Protein AF-0000000080961465 (afdb_homodimer)

pLDDT: mean 81.98, std 26.29, range [21.19, 98.94]

Sequence (194 aa):
MASGRSQTSLREDLTCAICFELFREPVMLGCMHHFCRRCIEAYWRSVRGPASCPQCRQEFPNRSFQTNYLVAGVVEKVRAGSTPASIRHLEVSFCYSMASGRSQTSLREDLTCAICFELFREPVMLGCMHHFCRRCIEAYWRSVRGPASCPQCRQEFPNRSFQTNYLVAGVVEKVRAGSTPASIRHLEVSFCYS

Secondary structure (DSSP, 8-state):
---------HHHHTB-TTT-SB-SSEEE-TTS-EEEHHHHHHHHHH-SS-EE-TTT--EESSS--B--HHHHHHHHHHHHHTSSGGGSS--------/---------HHHHTB-TTT-SB-SSEEE-TTS-EEEHHHHHHHHHH-SS-EE-TTT--EESSS--B--HHHHHHHHHHHHHTSSGGGSS--------

Organism: NCBI:txid58324

Structure (mmCIF, N/CA/C/O backbone):
data_AF-0000000080961465-model_v1
#
loop_
_entity.id
_entity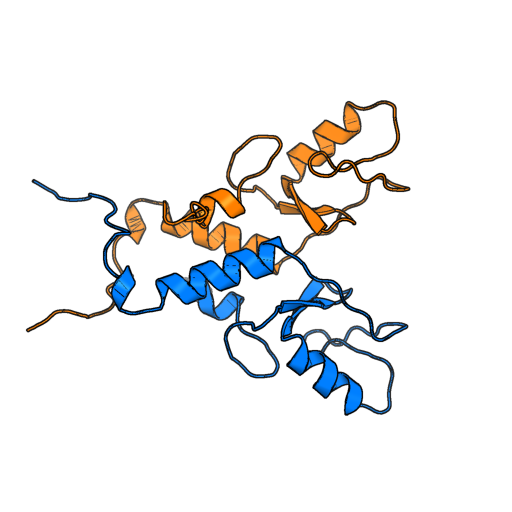.type
_entity.pdbx_description
1 polymer 'RING-type domain-containing protein'
#
loop_
_atom_site.group_PDB
_atom_site.id
_atom_site.type_symbol
_atom_site.label_atom_id
_atom_site.label_alt_id
_atom_site.label_comp_id
_atom_site.label_asym_id
_atom_site.label_entity_id
_atom_site.label_seq_id
_atom_site.pdbx_PDB_ins_code
_atom_site.Cartn_x
_atom_site.Cartn_y
_atom_site.Cartn_z
_atom_site.occupancy
_atom_site.B_iso_or_equiv
_atom_site.auth_seq_id
_atom_site.auth_comp_id
_atom_site.auth_asym_id
_atom_site.auth_atom_id
_atom_site.pdbx_PDB_model_num
ATOM 1 N N . MET A 1 1 ? -18.781 21.531 -17.547 1 23.69 1 MET A N 1
ATOM 2 C CA . MET A 1 1 ? -18.953 20.625 -16.406 1 23.69 1 MET A CA 1
ATOM 3 C C . MET A 1 1 ? -17.609 20.125 -15.891 1 23.69 1 MET A C 1
ATOM 5 O O . MET A 1 1 ? -16.781 19.641 -16.672 1 23.69 1 MET A O 1
ATOM 9 N N . ALA A 1 2 ? -16.859 20.797 -15.023 1 30.48 2 ALA A N 1
ATOM 10 C CA . ALA A 1 2 ? -15.57 20.391 -14.484 1 30.48 2 ALA A CA 1
ATOM 11 C C . ALA A 1 2 ? -15.562 18.906 -14.133 1 30.48 2 ALA A C 1
ATOM 13 O O . ALA A 1 2 ? -16.438 18.422 -13.406 1 30.48 2 ALA A O 1
ATOM 14 N N . SER A 1 3 ? -15.5 18.062 -14.961 1 36.66 3 SER A N 1
ATOM 15 C CA . SER A 1 3 ? -15.438 16.625 -14.727 1 36.66 3 SER A CA 1
ATOM 16 C C . SER A 1 3 ? -14.734 16.312 -13.406 1 36.66 3 SER A C 1
ATOM 18 O O . SER A 1 3 ? -13.5 16.281 -13.352 1 36.66 3 SER A O 1
ATOM 20 N N . GLY A 1 4 ? -14.945 17 -12.398 1 37.84 4 GLY A N 1
ATOM 21 C CA . GLY A 1 4 ? -14.461 16.938 -11.031 1 37.84 4 GLY A CA 1
ATOM 22 C C . GLY A 1 4 ? -14.359 15.516 -10.5 1 37.84 4 GLY A C 1
ATOM 23 O O . GLY A 1 4 ? -15.375 14.89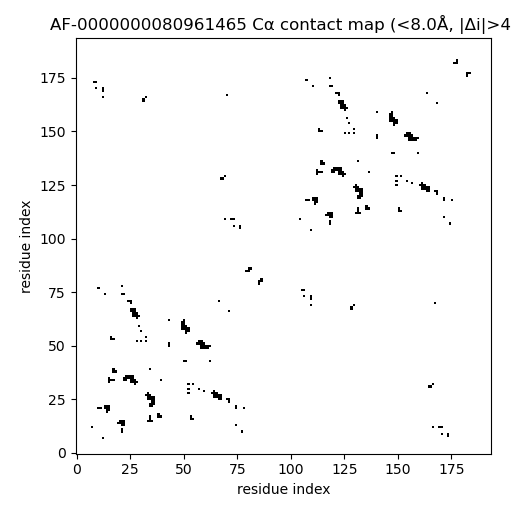1 -10.188 1 37.84 4 GLY A O 1
ATOM 24 N N . ARG A 1 5 ? -13.695 14.633 -11.094 1 44.06 5 ARG A N 1
ATOM 25 C CA . ARG A 1 5 ? -13.57 13.289 -10.531 1 44.06 5 ARG A CA 1
ATOM 26 C C . ARG A 1 5 ? -13.664 13.32 -9.008 1 44.06 5 ARG A C 1
ATOM 28 O O . ARG A 1 5 ? -12.93 14.062 -8.352 1 44.06 5 ARG A O 1
ATOM 35 N N . SER A 1 6 ? -14.828 13.258 -8.5 1 50.66 6 SER A N 1
ATOM 36 C CA . SER A 1 6 ? -15.094 13.258 -7.062 1 50.66 6 SER A CA 1
ATOM 37 C C . SER A 1 6 ? -13.977 12.562 -6.293 1 50.66 6 SER A C 1
ATOM 39 O O . SER A 1 6 ? -13.688 11.391 -6.527 1 50.66 6 SER A O 1
ATOM 41 N N . GLN A 1 7 ? -12.859 13.258 -6.059 1 65.56 7 GLN A N 1
ATOM 42 C CA . GLN A 1 7 ? -11.703 12.742 -5.344 1 65.56 7 GLN A CA 1
ATOM 43 C C . GLN A 1 7 ? -12.125 11.984 -4.086 1 65.56 7 GLN A C 1
ATOM 45 O O . GLN A 1 7 ? -12.844 12.523 -3.246 1 65.56 7 GLN A O 1
ATOM 50 N N . THR A 1 8 ? -12.172 10.617 -4.141 1 80.62 8 THR A N 1
ATOM 51 C CA . THR A 1 8 ? -12.43 9.812 -2.955 1 80.62 8 THR A CA 1
ATOM 52 C C . THR A 1 8 ? -11.625 10.328 -1.764 1 80.62 8 THR A C 1
ATOM 54 O O . THR A 1 8 ? -10.57 10.938 -1.938 1 80.62 8 THR A O 1
ATOM 57 N N . SER A 1 9 ? -12.266 10.281 -0.625 1 86.56 9 SER A N 1
ATOM 58 C CA . SER A 1 9 ? -11.555 10.617 0.604 1 86.56 9 SER A CA 1
ATOM 59 C C . SER A 1 9 ? -10.5 9.57 0.939 1 86.56 9 SER A C 1
ATOM 61 O O . SER A 1 9 ? -10.508 8.469 0.382 1 86.56 9 SER A O 1
ATOM 63 N N . LEU A 1 10 ? -9.711 9.914 1.77 1 90.38 10 LEU A N 1
ATOM 64 C CA . LEU A 1 10 ? -8.695 8.992 2.26 1 90.38 10 LEU A CA 1
ATOM 65 C C . LEU A 1 10 ? -9.336 7.758 2.891 1 90.38 10 LEU A C 1
ATOM 67 O O . LEU A 1 10 ? -8.898 6.629 2.65 1 90.38 10 LEU A O 1
ATOM 71 N N . ARG A 1 11 ? -10.359 8.008 3.65 1 92.19 11 ARG A N 1
ATOM 72 C CA . ARG A 1 11 ? -11.062 6.902 4.285 1 92.19 11 ARG A CA 1
ATOM 73 C C . ARG A 1 11 ? -11.672 5.973 3.238 1 92.19 11 ARG A C 1
ATOM 75 O O . ARG A 1 11 ? -11.656 4.75 3.4 1 92.19 11 ARG A O 1
ATOM 82 N N . GLU A 1 12 ? -12.211 6.5 2.254 1 93.88 12 GLU A N 1
ATOM 83 C CA . GLU A 1 12 ? -12.805 5.707 1.186 1 93.88 12 GLU A CA 1
ATOM 84 C C . GLU A 1 12 ? -11.758 4.844 0.485 1 93.88 12 GLU A C 1
ATOM 86 O O . GLU A 1 12 ? -12.023 3.689 0.147 1 93.88 12 GLU A O 1
ATOM 91 N N . ASP A 1 13 ? -10.609 5.352 0.342 1 95.25 13 ASP A N 1
ATOM 92 C CA . ASP A 1 13 ? -9.531 4.617 -0.312 1 95.25 13 ASP A CA 1
ATOM 93 C C . ASP A 1 13 ? -9.078 3.434 0.541 1 95.25 13 ASP A C 1
ATOM 95 O O . ASP A 1 13 ? -8.57 2.439 0.015 1 95.25 13 ASP A O 1
ATOM 99 N N . LEU A 1 14 ? -9.336 3.543 1.801 1 97.69 14 LEU A N 1
ATOM 100 C CA . LEU A 1 14 ? -8.836 2.553 2.748 1 97.69 14 LEU A CA 1
ATOM 101 C C . LEU A 1 14 ? -9.977 1.686 3.277 1 97.69 14 LEU A C 1
ATOM 103 O O . LEU A 1 14 ? -9.914 1.195 4.406 1 97.69 14 LEU A O 1
ATOM 107 N N . THR A 1 15 ? -10.969 1.57 2.484 1 97.94 15 THR A N 1
ATOM 108 C CA . THR A 1 15 ? -12.148 0.784 2.82 1 97.94 15 THR A CA 1
ATOM 109 C C . THR A 1 15 ? -12.109 -0.572 2.119 1 97.94 15 THR A C 1
ATOM 111 O O . THR A 1 15 ? -11.805 -0.653 0.928 1 97.94 15 THR A O 1
ATOM 114 N N . CYS A 1 16 ? -12.367 -1.553 2.848 1 98.75 16 CYS A N 1
ATOM 115 C CA . CYS A 1 16 ? -12.422 -2.916 2.33 1 98.75 16 CYS A CA 1
ATOM 116 C C . CYS A 1 16 ? -13.586 -3.088 1.369 1 98.75 16 CYS A C 1
ATOM 118 O O . CYS A 1 16 ? -14.734 -2.777 1.715 1 98.75 16 CYS A O 1
ATOM 120 N N . ALA A 1 17 ? -13.336 -3.709 0.258 1 98.56 17 ALA A N 1
ATOM 121 C CA . ALA A 1 17 ? -14.367 -3.867 -0.769 1 98.56 17 ALA A CA 1
ATOM 122 C C . ALA A 1 17 ? -15.328 -4.992 -0.411 1 98.56 17 ALA A C 1
ATOM 124 O O . ALA A 1 17 ? -16.375 -5.16 -1.057 1 98.56 17 ALA A O 1
ATOM 125 N N . ILE A 1 18 ? -15.031 -5.754 0.576 1 98.69 18 ILE A N 1
ATOM 126 C CA . ILE A 1 18 ? -15.867 -6.887 0.949 1 98.69 18 ILE A CA 1
ATOM 127 C C . ILE A 1 18 ? -16.828 -6.473 2.059 1 98.69 18 ILE A C 1
ATOM 129 O O . ILE A 1 18 ? -18.047 -6.676 1.944 1 98.69 18 ILE A O 1
ATOM 133 N N . CYS A 1 19 ? -16.344 -5.883 3.115 1 98.69 19 CYS A N 1
ATOM 134 C CA . CYS A 1 19 ? -17.188 -5.574 4.262 1 98.69 19 CYS A CA 1
ATOM 135 C C . CYS A 1 19 ? -17.578 -4.102 4.266 1 98.69 19 CYS A C 1
ATOM 137 O O . CYS A 1 19 ? -18.438 -3.688 5.055 1 98.69 19 CYS A O 1
ATOM 139 N N . PHE A 1 20 ? -16.875 -3.246 3.572 1 98.06 20 PHE A N 1
ATOM 140 C CA . PHE A 1 20 ? -17.141 -1.826 3.383 1 98.06 20 PHE A CA 1
ATOM 141 C C . PHE A 1 20 ? -16.812 -1.038 4.645 1 98.06 20 PHE A C 1
ATOM 143 O O . PHE A 1 20 ? -17.406 0.007 4.906 1 98.06 20 PHE A O 1
ATOM 150 N N . GLU A 1 21 ? -15.906 -1.554 5.426 1 98.25 21 GLU A N 1
ATOM 151 C CA . GLU A 1 21 ? -15.336 -0.864 6.582 1 98.25 21 GLU A CA 1
ATOM 152 C C . GLU A 1 21 ? -13.859 -0.548 6.367 1 98.25 21 GLU A C 1
ATOM 154 O O . GLU A 1 21 ? -13.227 -1.091 5.457 1 98.25 21 GLU A O 1
ATOM 159 N N . LEU A 1 22 ? -13.422 0.388 7.227 1 98.12 22 LEU A N 1
ATOM 160 C CA . LEU A 1 22 ? -11.977 0.608 7.246 1 98.12 22 LEU A CA 1
ATOM 161 C C . LEU A 1 22 ? -11.234 -0.701 7.473 1 98.12 22 LEU A C 1
ATOM 163 O O . LEU A 1 22 ? -11.625 -1.509 8.312 1 98.12 22 LEU A O 1
ATOM 167 N N . PHE A 1 23 ? -10.141 -0.851 6.785 1 98.69 23 PHE A N 1
ATOM 168 C CA . PHE A 1 23 ? -9.398 -2.1 6.844 1 98.69 23 PHE A CA 1
ATOM 169 C C . PHE A 1 23 ? -9.117 -2.5 8.289 1 98.69 23 PHE A C 1
ATOM 171 O O . PHE A 1 23 ? -8.727 -1.666 9.102 1 98.69 23 PHE A O 1
ATOM 178 N N . ARG A 1 24 ? -9.312 -3.75 8.531 1 98.56 24 ARG A N 1
ATOM 179 C CA . ARG A 1 24 ? -8.805 -4.375 9.75 1 98.56 24 ARG A CA 1
ATOM 180 C C . ARG A 1 24 ? -7.758 -5.438 9.422 1 98.56 24 ARG A C 1
ATOM 182 O O . ARG A 1 24 ? -8.039 -6.379 8.672 1 98.56 24 ARG A O 1
ATOM 189 N N . GLU A 1 25 ? -6.617 -5.223 9.961 1 98.5 25 GLU A N 1
ATOM 190 C CA . GLU A 1 25 ? -5.508 -6.109 9.633 1 98.5 25 GLU A CA 1
ATOM 191 C C . GLU A 1 25 ? -5.371 -6.285 8.125 1 98.5 25 GLU A C 1
ATOM 193 O O . GLU A 1 25 ? -5.496 -7.398 7.609 1 98.5 25 GLU A O 1
ATOM 198 N N . PRO A 1 26 ? -5.047 -5.266 7.441 1 98.81 26 PRO A N 1
ATOM 199 C CA . PRO A 1 26 ? -5.066 -5.32 5.977 1 98.81 26 PRO A CA 1
ATOM 200 C C . PRO A 1 26 ? -4 -6.25 5.406 1 98.81 26 PRO A C 1
ATOM 202 O O . PRO A 1 26 ? -2.871 -6.281 5.902 1 98.81 26 PRO A O 1
ATOM 205 N N . VAL A 1 27 ? -4.41 -7.012 4.336 1 98.94 27 VAL A N 1
ATOM 206 C CA . VAL A 1 27 ? -3.502 -7.871 3.59 1 98.94 27 VAL A CA 1
ATOM 207 C C . VAL A 1 27 ? -3.615 -7.57 2.098 1 98.94 27 VAL A C 1
ATOM 209 O O . VAL A 1 27 ? -4.625 -7.027 1.642 1 98.94 27 VAL A O 1
ATOM 212 N N . MET A 1 28 ? -2.531 -7.906 1.438 1 98.88 28 MET A N 1
ATOM 213 C CA . MET A 1 28 ? -2.426 -7.574 0.02 1 98.88 28 MET A CA 1
ATOM 214 C C . MET A 1 28 ? -2.357 -8.836 -0.831 1 98.88 28 MET A C 1
ATOM 216 O O . MET A 1 28 ? -1.589 -9.75 -0.529 1 98.88 28 MET A O 1
ATOM 220 N N . LEU A 1 29 ? -3.141 -8.859 -1.892 1 98.5 29 LEU A N 1
ATOM 221 C CA . LEU A 1 29 ? -3.09 -9.953 -2.848 1 98.5 29 LEU A CA 1
ATOM 222 C C . LEU A 1 29 ? -2.035 -9.695 -3.918 1 98.5 29 LEU A C 1
ATOM 224 O O . LEU A 1 29 ? -1.429 -8.625 -3.953 1 98.5 29 LEU A O 1
ATOM 228 N N . GLY A 1 30 ? -1.836 -10.688 -4.785 1 97.06 30 GLY A N 1
ATOM 229 C CA . GLY A 1 30 ? -0.844 -10.578 -5.844 1 97.06 30 GLY A CA 1
ATOM 230 C C . GLY A 1 30 ? -1.144 -9.469 -6.836 1 97.06 30 GLY A C 1
ATOM 231 O O . GLY A 1 30 ? -0.241 -8.977 -7.512 1 97.06 30 GLY A O 1
ATOM 232 N N . CYS A 1 31 ? -2.367 -9.125 -6.945 1 97.5 31 CYS A N 1
ATOM 233 C CA . CYS A 1 31 ? -2.785 -8.055 -7.844 1 97.5 31 CYS A CA 1
ATOM 234 C C . CYS A 1 31 ? -2.635 -6.691 -7.176 1 97.5 31 CYS A C 1
ATOM 236 O O . CYS A 1 31 ? -3.051 -5.672 -7.73 1 97.5 31 CYS A O 1
ATOM 238 N N . MET A 1 32 ? -2.264 -6.629 -6.008 1 98.25 32 MET A N 1
ATOM 239 C CA . MET A 1 32 ? -1.941 -5.438 -5.227 1 98.25 32 MET A CA 1
ATOM 240 C C . MET A 1 32 ? -3.195 -4.848 -4.594 1 98.25 32 MET A C 1
ATOM 242 O O . MET A 1 32 ? -3.135 -3.803 -3.941 1 98.25 32 MET A O 1
ATOM 246 N N . HIS A 1 33 ? -4.305 -5.566 -4.668 1 98.44 33 HIS A N 1
ATOM 247 C CA . HIS A 1 33 ? -5.488 -5.129 -3.934 1 98.44 33 HIS A CA 1
ATOM 248 C C . HIS A 1 33 ? -5.441 -5.598 -2.482 1 98.44 33 HIS A C 1
ATOM 250 O O . HIS A 1 33 ? -4.902 -6.668 -2.189 1 98.44 33 HIS A O 1
ATOM 256 N N . HIS A 1 34 ? -6.066 -4.75 -1.615 1 98.81 34 HIS A N 1
ATOM 257 C CA . HIS A 1 34 ? -6.051 -4.996 -0.178 1 98.81 34 HIS A CA 1
ATOM 258 C C . HIS A 1 34 ? -7.445 -5.324 0.343 1 98.81 34 HIS A C 1
ATOM 260 O O . HIS A 1 34 ? -8.438 -4.785 -0.152 1 98.81 34 HIS A O 1
ATOM 266 N N . PHE A 1 35 ? -7.469 -6.137 1.352 1 98.88 35 PHE A N 1
ATOM 267 C CA . PHE A 1 35 ? -8.672 -6.5 2.084 1 98.88 35 PHE A CA 1
ATOM 268 C C . PHE A 1 35 ? -8.359 -6.75 3.555 1 98.88 35 PHE A C 1
ATOM 270 O O . PHE A 1 35 ? -7.199 -6.934 3.926 1 98.88 35 PHE A O 1
ATOM 277 N N . CYS A 1 36 ? -9.43 -6.727 4.332 1 98.88 36 CYS A N 1
ATOM 278 C CA . CYS A 1 36 ? -9.227 -7.277 5.664 1 98.88 36 CYS A CA 1
ATOM 279 C C . CYS A 1 36 ? -8.781 -8.734 5.59 1 98.88 36 CYS A C 1
ATOM 281 O O . CYS A 1 36 ? -9.25 -9.492 4.738 1 98.88 36 CYS A O 1
ATOM 283 N N . ARG A 1 37 ? -7.953 -9.078 6.488 1 98.88 37 ARG A N 1
ATOM 284 C CA . ARG A 1 37 ? -7.504 -10.461 6.52 1 98.88 37 ARG A CA 1
ATOM 285 C C . ARG A 1 37 ? -8.688 -11.414 6.641 1 98.88 37 ARG A C 1
ATOM 287 O O . ARG A 1 37 ? -8.82 -12.352 5.848 1 98.88 37 ARG A O 1
ATOM 294 N N . ARG A 1 38 ? -9.523 -11.141 7.543 1 98.88 38 ARG A N 1
ATOM 295 C CA . ARG A 1 38 ? -10.656 -12.031 7.785 1 98.88 38 ARG A CA 1
ATOM 296 C C . ARG A 1 38 ? -11.602 -12.055 6.59 1 98.88 38 ARG A C 1
ATOM 298 O O . ARG A 1 38 ? -12.172 -13.094 6.262 1 98.88 38 ARG A O 1
ATOM 305 N N . CYS A 1 39 ? -11.766 -10.953 5.996 1 98.88 39 CYS A N 1
ATOM 306 C CA . CYS A 1 39 ? -12.688 -10.852 4.867 1 98.88 39 CYS A CA 1
ATOM 307 C C . CYS A 1 39 ? -12.211 -11.711 3.699 1 98.88 39 CYS A C 1
ATOM 309 O O . CYS A 1 39 ? -12.984 -12.484 3.131 1 98.88 39 CYS A O 1
ATOM 311 N N . ILE A 1 40 ? -10.984 -11.648 3.344 1 98.88 40 ILE A N 1
ATOM 312 C CA . ILE A 1 40 ? -10.484 -12.375 2.18 1 98.88 40 ILE A CA 1
ATOM 313 C C . ILE A 1 40 ? -10.43 -13.875 2.49 1 98.88 40 ILE A C 1
ATOM 315 O O . ILE A 1 40 ? -10.695 -14.703 1.618 1 98.88 40 ILE A O 1
ATOM 319 N N . GLU A 1 41 ? -10.023 -14.164 3.66 1 98.69 41 GLU A N 1
ATOM 320 C CA . GLU A 1 41 ? -10.031 -15.57 4.062 1 98.69 41 GLU A CA 1
ATOM 321 C C . GLU A 1 41 ? -11.43 -16.172 3.957 1 98.69 41 GLU A C 1
ATOM 323 O O . GLU A 1 41 ? -11.602 -17.266 3.432 1 98.69 41 GLU A O 1
ATOM 328 N N . ALA A 1 42 ? -12.414 -15.461 4.449 1 98.56 42 ALA A N 1
ATOM 329 C CA . ALA A 1 42 ? -13.797 -15.922 4.383 1 98.56 42 ALA A CA 1
ATOM 330 C C . ALA A 1 42 ? -14.273 -16.031 2.938 1 98.56 42 ALA A C 1
ATOM 332 O O . ALA A 1 42 ? -14.922 -17.016 2.564 1 98.56 42 ALA A O 1
ATOM 333 N N . TYR A 1 43 ? -13.984 -15.031 2.18 1 98.5 43 TYR A N 1
ATOM 334 C CA . TYR A 1 43 ? -14.375 -15.016 0.774 1 98.5 43 TYR A CA 1
ATOM 335 C C . TYR A 1 43 ? -13.828 -16.234 0.044 1 98.5 43 TYR A C 1
ATOM 337 O O . TYR A 1 43 ? -14.578 -16.953 -0.638 1 98.5 43 TYR A O 1
ATOM 345 N N . TRP A 1 44 ? -12.57 -16.516 0.195 1 98.06 44 TRP A N 1
ATOM 346 C CA . TRP A 1 44 ? -11.93 -17.625 -0.52 1 98.06 44 TRP A CA 1
ATOM 347 C C . TRP A 1 44 ? -12.43 -18.969 -0.014 1 98.06 44 TRP A C 1
ATOM 349 O O . TRP A 1 44 ? -12.445 -19.953 -0.76 1 98.06 44 TRP A O 1
ATOM 359 N N . ARG A 1 45 ? -12.75 -19.078 1.258 1 97.19 45 ARG A N 1
ATOM 360 C CA . ARG A 1 45 ? -13.312 -20.297 1.809 1 97.19 45 ARG A CA 1
ATOM 361 C C . ARG A 1 45 ? -14.672 -20.609 1.183 1 97.19 45 ARG A C 1
ATOM 363 O O . ARG A 1 45 ? -15.055 -21.781 1.058 1 97.19 45 ARG A O 1
ATOM 370 N N . SER A 1 46 ? -15.328 -19.578 0.72 1 96.38 46 SER A N 1
ATOM 371 C CA . SER A 1 46 ? -16.688 -19.719 0.228 1 96.38 46 SER A CA 1
ATOM 372 C C . SER A 1 46 ? -16.703 -20.047 -1.261 1 96.38 46 SER A C 1
ATOM 374 O O . SER A 1 46 ? -17.75 -20.422 -1.808 1 96.38 46 SER A O 1
ATOM 376 N N . VAL A 1 47 ? -15.672 -19.969 -1.924 1 92.5 47 VAL A N 1
ATOM 377 C CA . VAL A 1 47 ? -15.633 -20.172 -3.369 1 92.5 47 VAL A CA 1
ATOM 378 C C . VAL A 1 47 ? -15.047 -21.547 -3.686 1 92.5 47 VAL A C 1
ATOM 380 O O . VAL A 1 47 ? -14.086 -21.984 -3.047 1 92.5 47 VAL A O 1
ATOM 383 N N . ARG A 1 48 ? -15.578 -22.359 -4.676 1 89.56 48 ARG A N 1
ATOM 384 C CA . ARG A 1 48 ? -15.117 -23.703 -5.059 1 89.56 48 ARG A CA 1
ATOM 385 C C . ARG A 1 48 ? -14.039 -23.609 -6.133 1 89.56 48 ARG A C 1
ATOM 387 O O . ARG A 1 48 ? -13.273 -24.562 -6.32 1 89.56 48 ARG A O 1
ATOM 394 N N . GLY A 1 49 ? -13.648 -22.531 -6.535 1 90.88 49 GLY A N 1
ATOM 395 C CA . GLY A 1 49 ? -12.688 -22.312 -7.605 1 90.88 49 GLY A CA 1
ATOM 396 C C . GLY A 1 49 ? -11.375 -21.734 -7.121 1 90.88 49 GLY A C 1
ATOM 397 O O . GLY A 1 49 ? -11.094 -21.734 -5.922 1 90.88 49 GLY A O 1
ATOM 398 N N . PRO A 1 50 ? -10.523 -21.5 -8.07 1 95.25 50 PRO A N 1
ATOM 399 C CA . PRO A 1 50 ? -9.25 -20.891 -7.695 1 95.25 50 PRO A CA 1
ATOM 400 C C . PRO A 1 50 ? -9.422 -19.594 -6.914 1 95.25 50 PRO A C 1
ATOM 402 O O . PRO A 1 50 ? -10.445 -18.906 -7.059 1 95.25 50 PRO A O 1
ATOM 405 N N . ALA A 1 51 ? -8.445 -19.359 -6.129 1 97.06 51 ALA A N 1
ATOM 406 C CA . ALA A 1 51 ? -8.43 -18.062 -5.461 1 97.06 51 ALA A CA 1
ATOM 407 C C . ALA A 1 51 ? -8.438 -16.922 -6.477 1 97.06 51 ALA A C 1
ATOM 409 O O . ALA A 1 51 ? -7.738 -16.969 -7.488 1 97.06 51 ALA A O 1
ATOM 410 N N . SER A 1 52 ? -9.281 -15.891 -6.168 1 98 52 SER A N 1
ATOM 411 C CA . SER A 1 52 ? -9.344 -14.719 -7.035 1 98 52 SER A CA 1
ATOM 412 C C . SER A 1 52 ? -9.555 -13.445 -6.227 1 98 52 SER A C 1
ATOM 414 O O . SER A 1 52 ? -9.953 -13.5 -5.062 1 98 52 SER A O 1
ATOM 416 N N . CYS A 1 53 ? -9.227 -12.422 -6.832 1 98.5 53 CYS A N 1
ATOM 417 C CA . CYS A 1 53 ? -9.445 -11.133 -6.191 1 98.5 53 CYS A CA 1
ATOM 418 C C . CYS A 1 53 ? -10.898 -10.695 -6.305 1 98.5 53 CYS A C 1
ATOM 420 O O . CYS A 1 53 ? -11.438 -10.609 -7.41 1 98.5 53 CYS A O 1
ATOM 422 N N . PRO A 1 54 ? -11.5 -10.289 -5.25 1 98.31 54 PRO A N 1
ATOM 423 C CA . PRO A 1 54 ? -12.898 -9.836 -5.277 1 98.31 54 PRO A CA 1
ATOM 424 C C . PRO A 1 54 ? -13.086 -8.539 -6.059 1 98.31 54 PRO A C 1
ATOM 426 O O . PRO A 1 54 ? -14.195 -8.242 -6.508 1 98.31 54 PRO A O 1
ATOM 429 N N . GLN A 1 55 ? -12.055 -7.84 -6.227 1 98.06 55 GLN A N 1
ATOM 430 C CA . GLN A 1 55 ? -12.172 -6.523 -6.848 1 98.06 55 GLN A CA 1
ATOM 431 C C . GLN A 1 55 ? -11.867 -6.59 -8.344 1 98.06 55 GLN A C 1
ATOM 433 O O . GLN A 1 55 ? -12.68 -6.156 -9.164 1 98.06 55 GLN A O 1
ATOM 438 N N . CYS A 1 56 ? -10.797 -7.191 -8.82 1 98 56 CYS A N 1
ATOM 439 C CA . CYS A 1 56 ? -10.414 -7.16 -10.227 1 98 56 CYS A CA 1
ATOM 440 C C . CYS A 1 56 ? -10.602 -8.531 -10.875 1 98 56 CYS A C 1
ATOM 442 O O . CYS A 1 56 ? -10.453 -8.672 -12.086 1 98 56 CYS A O 1
ATOM 444 N N . ARG A 1 57 ? -10.703 -9.555 -10.102 1 97.62 57 ARG A N 1
ATOM 445 C CA . ARG A 1 57 ? -11.055 -10.914 -10.5 1 97.62 57 ARG A CA 1
ATOM 446 C C . ARG A 1 57 ? -9.828 -11.672 -11 1 97.62 57 ARG A C 1
ATOM 448 O O . ARG A 1 57 ? -9.953 -12.758 -11.57 1 97.62 57 ARG A O 1
ATOM 455 N N . GLN A 1 58 ? -8.734 -11.102 -10.867 1 98.06 58 GLN A N 1
ATOM 456 C CA . GLN A 1 58 ? -7.535 -11.859 -11.195 1 98.06 58 GLN A CA 1
ATOM 457 C C . GLN A 1 58 ? -7.453 -13.148 -10.383 1 98.06 58 GLN A C 1
ATOM 459 O O . GLN A 1 58 ? -7.719 -13.141 -9.172 1 98.06 58 GLN A O 1
ATOM 464 N N . GLU A 1 59 ? -7.004 -14.25 -11.016 1 98.12 59 GLU A N 1
ATOM 465 C CA . GLU A 1 59 ? -6.852 -15.539 -10.344 1 98.12 59 GLU A CA 1
ATOM 466 C C . GLU A 1 59 ? -5.414 -15.75 -9.875 1 98.12 59 GLU A C 1
ATOM 468 O O . GLU A 1 59 ? -4.477 -15.211 -10.469 1 98.12 59 GLU A O 1
ATOM 473 N N . PHE A 1 60 ? -5.301 -16.547 -8.852 1 97.69 60 PHE A N 1
ATOM 474 C CA . PHE A 1 60 ? -3.998 -16.859 -8.273 1 97.69 60 PHE A CA 1
ATOM 475 C C . PHE A 1 60 ? -3.824 -18.359 -8.117 1 97.69 60 PHE A C 1
ATOM 477 O O . PHE A 1 60 ? -4.801 -19.094 -7.914 1 97.69 60 PHE A O 1
ATOM 484 N N . PRO A 1 61 ? -2.564 -18.781 -8.234 1 95.56 61 PRO A N 1
ATOM 485 C CA . PRO A 1 61 ? -2.318 -20.219 -8.125 1 95.56 61 PRO A CA 1
ATOM 486 C C . PRO A 1 61 ? -2.594 -20.766 -6.723 1 95.56 61 PRO A C 1
ATOM 488 O O . PRO A 1 61 ? -2.877 -21.953 -6.559 1 95.56 61 PRO A O 1
ATOM 491 N N . ASN A 1 62 ? -2.445 -20.016 -5.672 1 95.31 62 ASN A N 1
ATOM 492 C CA . ASN A 1 62 ? -2.697 -20.406 -4.289 1 95.31 62 ASN A CA 1
ATOM 493 C C . ASN A 1 62 ? -3.371 -19.281 -3.504 1 95.31 62 ASN A C 1
ATOM 495 O O . ASN A 1 62 ? -3.418 -18.141 -3.961 1 95.31 62 ASN A O 1
ATOM 499 N N . ARG A 1 63 ? -3.842 -19.719 -2.35 1 96.06 63 ARG A N 1
ATOM 500 C CA . ARG A 1 63 ? -4.477 -18.766 -1.44 1 96.06 63 ARG A CA 1
ATOM 501 C C . ARG A 1 63 ? -3.443 -18.109 -0.53 1 96.06 63 ARG A C 1
ATOM 503 O O . ARG A 1 63 ? -3.312 -18.484 0.638 1 96.06 63 ARG A O 1
ATOM 510 N N . SER A 1 64 ? -2.725 -17.156 -1.091 1 97.38 64 SER A N 1
ATOM 511 C CA . SER A 1 64 ? -1.683 -16.484 -0.326 1 97.38 64 SER A CA 1
ATOM 512 C C . SER A 1 64 ? -1.853 -14.969 -0.38 1 97.38 64 SER A C 1
ATOM 514 O O . SER A 1 64 ? -2.459 -14.445 -1.314 1 97.38 64 SER A O 1
ATOM 516 N N . PHE A 1 65 ? -1.47 -14.398 0.656 1 98.38 65 PHE A N 1
ATOM 517 C CA . PHE A 1 65 ? -1.427 -12.945 0.76 1 98.38 65 PHE A CA 1
ATOM 518 C C . PHE A 1 65 ? -0.256 -12.5 1.629 1 98.38 65 PHE A C 1
ATOM 520 O O . PHE A 1 65 ? 0.375 -13.32 2.299 1 98.38 65 PHE A O 1
ATOM 527 N N . GLN A 1 66 ? 0.048 -11.148 1.523 1 97.88 66 GLN A N 1
ATOM 528 C CA . GLN A 1 66 ? 1.131 -10.57 2.311 1 97.88 66 GLN A CA 1
ATOM 529 C C . GLN A 1 66 ? 0.644 -9.367 3.113 1 97.88 66 GLN A C 1
ATOM 531 O O . GLN A 1 66 ? -0.332 -8.719 2.736 1 97.88 66 GLN A O 1
ATOM 536 N N . THR A 1 67 ? 1.316 -9.18 4.195 1 97.88 67 THR A N 1
ATOM 537 C CA . THR A 1 67 ? 1.068 -7.961 4.965 1 97.88 67 THR A CA 1
ATOM 538 C C . THR A 1 67 ? 1.949 -6.82 4.469 1 97.88 67 THR A C 1
ATOM 540 O O . THR A 1 67 ? 3.176 -6.945 4.426 1 97.88 67 THR A O 1
ATOM 543 N N . ASN A 1 68 ? 1.3 -5.777 4.047 1 97.69 68 ASN A N 1
ATOM 544 C CA . ASN A 1 68 ? 1.987 -4.523 3.756 1 97.69 68 ASN A CA 1
ATOM 545 C C . ASN A 1 68 ? 1.979 -3.588 4.961 1 97.69 68 ASN A C 1
ATOM 547 O O . ASN A 1 68 ? 0.958 -2.969 5.266 1 97.69 68 ASN A O 1
ATOM 551 N N . TYR A 1 69 ? 3.055 -3.408 5.523 1 97.19 69 TYR A N 1
ATOM 552 C CA . TYR A 1 69 ? 3.09 -2.729 6.812 1 97.19 69 TYR A CA 1
ATOM 553 C C . TYR A 1 69 ? 2.906 -1.225 6.641 1 97.19 69 TYR A C 1
ATOM 555 O O . TYR A 1 69 ? 2.424 -0.544 7.551 1 97.19 69 TYR A O 1
ATOM 563 N N . LEU A 1 70 ? 3.271 -0.705 5.5 1 97.81 70 LEU A N 1
ATOM 564 C CA . LEU A 1 70 ? 3 0.705 5.242 1 97.81 70 LEU A CA 1
ATOM 565 C C . LEU A 1 70 ? 1.501 0.985 5.277 1 97.81 70 LEU A C 1
ATOM 567 O O . LEU A 1 70 ? 1.053 1.903 5.969 1 97.81 70 LEU A O 1
ATOM 571 N N . VAL A 1 71 ? 0.72 0.133 4.598 1 98.25 71 VAL A N 1
ATOM 572 C CA . VAL A 1 71 ? -0.727 0.31 4.531 1 98.25 71 VAL A CA 1
ATOM 573 C C . VAL A 1 71 ? -1.34 0.078 5.91 1 98.25 71 VAL A C 1
ATOM 575 O O . VAL A 1 71 ? -2.234 0.816 6.332 1 98.25 71 VAL A O 1
ATOM 578 N N . ALA A 1 72 ? -0.852 -0.87 6.598 1 97.88 72 ALA A N 1
ATOM 579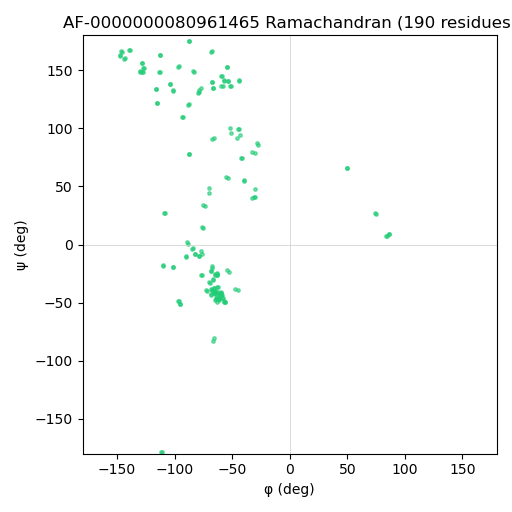 C CA . ALA A 1 72 ? -1.342 -1.133 7.945 1 97.88 72 ALA A CA 1
ATOM 580 C C . ALA A 1 72 ? -1.146 0.083 8.844 1 97.88 72 ALA A C 1
ATOM 582 O O . ALA A 1 72 ? -2.045 0.452 9.609 1 97.88 72 ALA A O 1
ATOM 583 N N . GLY A 1 73 ? 0.029 0.704 8.742 1 96 73 GLY A N 1
ATOM 584 C CA . GLY A 1 73 ? 0.305 1.897 9.531 1 96 73 GLY A CA 1
ATOM 585 C C . GLY A 1 73 ? -0.594 3.066 9.172 1 96 73 GLY A C 1
ATOM 586 O O . GLY A 1 73 ? -1.094 3.764 10.055 1 96 73 GLY A O 1
ATOM 587 N N . VAL A 1 74 ? -0.784 3.25 7.953 1 96.38 74 VAL A N 1
ATOM 588 C CA . VAL A 1 74 ? -1.619 4.344 7.469 1 96.38 74 VAL A CA 1
ATOM 589 C C . VAL A 1 74 ? -3.045 4.176 7.988 1 96.38 74 VAL A C 1
ATOM 591 O O . VAL A 1 74 ? -3.65 5.133 8.477 1 96.38 74 VAL A O 1
ATOM 594 N N . VAL A 1 75 ? -3.545 3.021 7.898 1 97.06 75 VAL A N 1
ATOM 595 C CA . VAL A 1 75 ? -4.91 2.736 8.328 1 97.06 75 VAL A CA 1
ATOM 596 C C . VAL A 1 75 ? -5.059 3.055 9.812 1 97.06 75 VAL A C 1
ATOM 598 O O . VAL A 1 75 ? -6.062 3.639 10.234 1 97.06 75 VAL A O 1
ATOM 601 N N . GLU A 1 76 ? -4.117 2.721 10.547 1 94.88 76 GLU A N 1
ATOM 602 C CA . GLU A 1 76 ? -4.176 2.973 11.984 1 94.88 76 GLU A CA 1
ATOM 603 C C . GLU A 1 76 ? -4.195 4.469 12.281 1 94.88 76 GLU A C 1
ATOM 605 O O . GLU A 1 76 ? -4.898 4.918 13.188 1 94.88 76 GLU A O 1
ATOM 610 N N . LYS A 1 77 ? -3.492 5.168 11.617 1 92.25 77 LYS A N 1
ATOM 611 C CA . LYS A 1 77 ? -3.461 6.613 11.82 1 92.25 77 LYS A CA 1
ATOM 612 C C . LYS A 1 77 ? -4.781 7.254 11.406 1 92.25 77 LYS A C 1
ATOM 614 O O . LYS A 1 77 ? -5.258 8.188 12.062 1 92.25 77 LYS A O 1
ATOM 619 N N . VAL A 1 78 ? -5.309 6.758 10.367 1 91.81 78 VAL A N 1
ATOM 620 C CA . VAL A 1 78 ? -6.613 7.246 9.93 1 91.81 78 VAL A CA 1
ATOM 621 C C . VAL A 1 78 ? -7.676 6.875 10.961 1 91.81 78 VAL A C 1
ATOM 623 O O . VAL A 1 78 ? -8.57 7.672 11.258 1 91.81 78 VAL A O 1
ATOM 626 N N . ARG A 1 79 ? -7.582 5.75 11.438 1 92.38 79 ARG A N 1
ATOM 627 C CA . ARG A 1 79 ? -8.5 5.285 12.477 1 92.38 79 ARG A CA 1
ATOM 628 C C . ARG A 1 79 ? -8.414 6.16 13.719 1 92.38 79 ARG A C 1
ATOM 630 O O . ARG A 1 79 ? -9.43 6.504 14.32 1 92.38 79 ARG A O 1
ATOM 637 N N . ALA A 1 80 ? -7.199 6.504 14.148 1 83.94 80 ALA A N 1
ATOM 638 C CA . ALA A 1 80 ? -6.957 7.301 15.352 1 83.94 80 ALA A CA 1
ATOM 639 C C . ALA A 1 80 ? -7.453 8.734 15.164 1 83.94 80 ALA A C 1
ATOM 641 O O . ALA A 1 80 ? -7.895 9.367 16.125 1 83.94 80 ALA A O 1
ATOM 642 N N . GLY A 1 81 ? -7.211 9.336 14.023 1 70.56 81 GLY A N 1
ATOM 643 C CA . GLY A 1 81 ? -7.695 10.68 13.75 1 70.56 81 GLY A CA 1
ATOM 644 C C . GLY A 1 81 ? -9.211 10.766 13.695 1 70.56 81 GLY A C 1
ATOM 645 O O . GLY A 1 81 ? -9.781 11.859 13.805 1 70.56 81 GLY A O 1
ATOM 646 N N . SER A 1 82 ? -9.844 9.703 13.375 1 55.78 82 SER A N 1
ATOM 647 C CA . SER A 1 82 ? -11.305 9.688 13.273 1 55.78 82 SER A CA 1
ATOM 648 C C . SER A 1 82 ? -11.945 9.516 14.648 1 55.78 82 SER A C 1
ATOM 650 O O . SER A 1 82 ? -13.172 9.562 14.781 1 55.78 82 SER A O 1
ATOM 652 N N . THR A 1 83 ? -11.148 9.227 15.734 1 50.75 83 THR A N 1
ATOM 653 C CA . THR A 1 83 ? -11.742 9.188 17.062 1 50.75 83 THR A CA 1
ATOM 654 C C . THR A 1 83 ? -11.969 10.602 17.594 1 50.75 83 THR A C 1
ATOM 656 O O . THR A 1 83 ? -11.219 11.523 17.266 1 50.75 83 THR A O 1
ATOM 659 N N . PRO A 1 84 ? -13.078 11.07 18.203 1 42.19 84 PRO A N 1
ATOM 660 C CA . PRO A 1 84 ? -13.445 12.383 18.734 1 42.19 84 PRO A CA 1
ATOM 661 C C . PRO A 1 84 ? -12.344 13 19.609 1 42.19 84 PRO A C 1
ATOM 663 O O . PRO A 1 84 ? -12.219 14.227 19.672 1 42.19 84 PRO A O 1
ATOM 666 N N . ALA A 1 85 ? -11.57 12.375 20.453 1 39.53 85 ALA A N 1
ATOM 667 C CA . ALA A 1 85 ? -10.625 13.078 21.312 1 39.53 85 ALA A CA 1
ATOM 668 C C . ALA A 1 85 ? -9.562 13.789 20.5 1 39.53 85 ALA A C 1
ATOM 670 O O . ALA A 1 85 ? -9.078 14.859 20.875 1 39.53 85 ALA A O 1
ATOM 671 N N . SER A 1 86 ? -8.984 13.188 19.641 1 38.16 86 SER A N 1
ATOM 672 C CA . SER A 1 86 ? -7.863 13.766 18.906 1 38.16 86 SER A CA 1
ATOM 673 C C . SER A 1 86 ? -8.344 14.781 17.875 1 38.16 86 SER A C 1
ATOM 675 O O . SER A 1 86 ? -7.789 14.859 16.766 1 38.16 86 SER A O 1
ATOM 677 N N . ILE A 1 87 ? -9.508 15.203 17.938 1 35.12 87 ILE A N 1
ATOM 678 C CA . ILE A 1 87 ? -9.875 16.359 17.125 1 35.12 87 ILE A CA 1
ATOM 679 C C . ILE A 1 87 ? -8.891 17.5 17.375 1 35.12 87 ILE A C 1
ATOM 681 O O . ILE A 1 87 ? -8.844 18.469 16.594 1 35.12 87 ILE A O 1
ATOM 685 N N . ARG A 1 88 ? -8.25 17.469 18.516 1 32.72 88 ARG A N 1
ATOM 686 C CA . ARG A 1 88 ? -7.543 18.688 18.891 1 32.72 88 ARG A CA 1
ATOM 687 C C . ARG A 1 88 ? -6.402 18.969 17.922 1 32.72 88 ARG A C 1
ATOM 689 O O . ARG A 1 88 ? -6.254 20.109 17.438 1 32.72 88 ARG A O 1
ATOM 696 N N . HIS A 1 89 ? -5.281 18.219 18.188 1 31.91 89 HIS A N 1
ATOM 697 C CA . HIS A 1 89 ? -3.961 18.812 18 1 31.91 89 HIS A CA 1
ATOM 698 C C . HIS A 1 89 ? -3.602 18.875 16.516 1 31.91 89 HIS A C 1
ATOM 700 O O . HIS A 1 89 ? -2.473 19.219 16.156 1 31.91 89 HIS A O 1
ATOM 706 N N . LEU A 1 90 ? -4.336 18.312 15.68 1 31.89 90 LEU A N 1
ATOM 707 C CA . LEU A 1 90 ? -3.834 18.781 14.391 1 31.89 90 LEU A CA 1
ATOM 708 C C . LEU A 1 90 ? -4.152 20.25 14.188 1 31.89 90 LEU A C 1
ATOM 710 O O . LEU A 1 90 ? -5.25 20.594 13.742 1 31.89 90 LEU A O 1
ATOM 714 N N . GLU A 1 91 ? -3.938 21.062 15.234 1 28.83 91 GLU A N 1
ATOM 715 C CA . GLU A 1 91 ? -3.838 22.531 15.195 1 28.83 91 GLU A CA 1
ATOM 716 C C . GLU A 1 91 ? -2.799 22.984 14.172 1 28.83 91 GLU A C 1
ATOM 718 O O . GLU A 1 91 ? -1.603 22.75 14.352 1 28.83 91 GLU A O 1
ATOM 723 N N . VAL A 1 92 ? -2.791 22.719 12.961 1 33.78 92 VAL A N 1
ATOM 724 C CA . VAL A 1 92 ? -2.018 23.688 12.172 1 33.78 92 VAL A CA 1
ATOM 725 C C . VAL A 1 92 ? -2.467 25.109 12.508 1 33.78 92 VAL A C 1
ATOM 727 O O . VAL A 1 92 ? -3.66 25.406 12.453 1 33.78 92 VAL A O 1
ATOM 730 N N . SER A 1 93 ? -1.708 25.812 13.469 1 27.84 93 SER A N 1
ATOM 731 C CA . SER A 1 93 ? -1.63 27.203 13.883 1 27.84 93 SER A CA 1
ATOM 732 C C . SER A 1 93 ? -1.941 28.141 12.727 1 27.84 93 SER A C 1
ATOM 734 O O . SER A 1 93 ? -1.136 28.297 11.805 1 27.84 93 SER A O 1
ATOM 736 N N . PHE A 1 94 ? -2.902 28.016 11.984 1 25.52 94 PHE A N 1
ATOM 737 C CA . PHE A 1 94 ? -3.275 29.172 11.188 1 25.52 94 PHE A CA 1
ATOM 738 C C . PHE A 1 94 ? -3.945 30.234 12.062 1 25.52 94 PHE A C 1
ATOM 740 O O . PHE A 1 94 ? -5.043 30.703 11.742 1 25.52 94 PHE A O 1
ATOM 747 N N . CYS A 1 95 ? -3.533 30.422 13.5 1 28.08 95 CYS A N 1
ATOM 748 C CA . CYS A 1 95 ? -4.301 31.469 14.156 1 28.08 95 CYS A CA 1
ATOM 749 C C . CYS A 1 95 ? -3.973 32.844 13.562 1 28.08 95 CYS A C 1
ATOM 751 O O . CYS A 1 95 ? -2.807 33.219 13.492 1 28.08 95 CYS A O 1
ATOM 753 N N . TYR A 1 96 ? -4.688 33.281 12.57 1 21.83 96 TYR A N 1
ATOM 754 C CA . TYR A 1 96 ? -4.691 34.719 12.359 1 21.83 96 TYR A CA 1
ATOM 755 C C . TYR A 1 96 ? -4.883 35.469 13.68 1 21.83 96 TYR A C 1
ATOM 757 O O . TYR A 1 96 ? -5.785 35.156 14.453 1 21.83 96 TYR A O 1
ATOM 765 N N . SER A 1 97 ? -3.727 35.812 14.344 1 21.19 97 SER A N 1
ATOM 766 C CA . SER A 1 97 ? -3.877 37.156 14.891 1 21.19 97 SER A CA 1
ATOM 767 C C . SER A 1 97 ? -4.086 38.188 13.789 1 21.19 97 SER A C 1
ATOM 769 O O . SER A 1 97 ? -3.537 38.031 12.695 1 21.19 97 SER A O 1
ATOM 771 N N . MET B 1 1 ? 7.605 6.328 32.5 1 24.02 1 MET B N 1
ATOM 772 C CA . MET B 1 1 ? 7.832 6.973 31.219 1 24.02 1 MET B CA 1
ATOM 773 C C . MET B 1 1 ? 6.945 6.359 30.141 1 24.02 1 MET B C 1
ATOM 775 O O . MET B 1 1 ? 6.859 5.133 30.016 1 24.02 1 MET B O 1
ATOM 779 N N . ALA B 1 2 ? 5.711 6.766 29.859 1 31.19 2 ALA B N 1
ATOM 780 C CA . ALA B 1 2 ? 4.789 6.23 28.859 1 31.19 2 ALA B CA 1
ATOM 781 C C . ALA B 1 2 ? 5.512 5.93 27.547 1 31.19 2 ALA B C 1
ATOM 783 O O . ALA B 1 2 ? 6.188 6.793 27 1 31.19 2 ALA B O 1
ATOM 784 N N . SER B 1 3 ? 6.234 5 27.422 1 36.59 3 SER B N 1
ATOM 785 C CA . SER B 1 3 ? 6.934 4.605 26.203 1 36.59 3 SER B CA 1
ATOM 786 C C . SER B 1 3 ? 6.137 4.984 24.969 1 36.59 3 SER B C 1
ATOM 788 O O . SER B 1 3 ? 5.23 4.258 24.562 1 36.59 3 SER B O 1
ATOM 790 N N . GLY B 1 4 ? 5.531 6.078 24.891 1 38.25 4 GLY B N 1
ATOM 791 C CA . GLY B 1 4 ? 4.75 6.738 23.859 1 38.25 4 GLY B CA 1
ATOM 792 C C . GLY B 1 4 ? 5.328 6.562 22.469 1 38.25 4 GLY B C 1
ATOM 793 O O . GLY B 1 4 ? 6.336 7.184 22.125 1 38.25 4 GLY B O 1
ATOM 794 N N . ARG B 1 5 ? 5.57 5.445 21.969 1 44.34 5 ARG B N 1
ATOM 795 C CA . ARG B 1 5 ? 6.086 5.289 20.609 1 44.34 5 ARG B CA 1
ATOM 796 C C . ARG B 1 5 ? 5.648 6.449 19.719 1 44.34 5 ARG B C 1
ATOM 798 O O . ARG B 1 5 ? 4.457 6.75 19.625 1 44.34 5 ARG B O 1
ATOM 805 N N . SER B 1 6 ? 6.391 7.512 19.734 1 51.25 6 SER B N 1
ATOM 806 C CA . SER B 1 6 ? 6.152 8.703 18.922 1 51.25 6 SER B CA 1
ATOM 807 C C . SER B 1 6 ? 5.477 8.359 17.609 1 51.25 6 SER B C 1
ATOM 809 O O . SER B 1 6 ? 6.023 7.59 16.812 1 51.25 6 SER B O 1
ATOM 811 N N . GLN B 1 7 ? 4.164 8.133 17.641 1 65.94 7 GLN B N 1
ATOM 812 C CA . GLN B 1 7 ? 3.373 7.785 16.469 1 65.94 7 GLN B CA 1
ATOM 813 C C . GLN B 1 7 ? 3.736 8.672 15.273 1 65.94 7 GLN B C 1
ATOM 815 O O . GLN B 1 7 ? 3.705 9.898 15.375 1 65.94 7 GLN B O 1
ATOM 820 N N . THR B 1 8 ? 4.602 8.156 14.328 1 80.75 8 THR B N 1
ATOM 821 C CA . THR B 1 8 ? 4.895 8.875 13.094 1 80.75 8 THR B CA 1
ATOM 822 C C . THR B 1 8 ? 3.619 9.445 12.484 1 80.75 8 THR B C 1
ATOM 824 O O . THR B 1 8 ? 2.529 8.906 12.695 1 80.75 8 THR B O 1
ATOM 827 N N . SER B 1 9 ? 3.764 10.641 11.961 1 86.75 9 SER B N 1
ATOM 828 C CA . SER B 1 9 ? 2.648 11.227 11.219 1 86.75 9 SER B CA 1
ATOM 829 C C . SER B 1 9 ? 2.387 10.461 9.93 1 86.75 9 SER B C 1
ATOM 831 O O . SER B 1 9 ? 3.223 9.672 9.484 1 86.75 9 SER B O 1
ATOM 833 N N . LEU B 1 10 ? 1.338 10.727 9.398 1 90.31 10 LEU B N 1
ATOM 834 C CA . LEU B 1 10 ? 0.986 10.141 8.109 1 90.31 10 LEU B CA 1
ATOM 835 C C . LEU B 1 10 ? 2 10.539 7.039 1 90.31 10 LEU B C 1
ATOM 837 O O . LEU B 1 10 ? 2.422 9.703 6.238 1 90.31 10 LEU B O 1
ATOM 841 N N . ARG B 1 11 ? 2.369 11.781 7.07 1 92.31 11 ARG B N 1
ATOM 842 C CA . ARG B 1 11 ? 3.352 12.258 6.105 1 92.31 11 ARG B CA 1
ATOM 843 C C . ARG B 1 11 ? 4.684 11.539 6.277 1 92.31 11 ARG B C 1
ATOM 845 O O . ARG B 1 11 ? 5.348 11.203 5.293 1 92.31 11 ARG B O 1
ATOM 852 N N . GLU B 1 12 ? 5.066 11.336 7.438 1 93.94 12 GLU B N 1
ATOM 853 C CA . GLU B 1 12 ? 6.32 10.641 7.719 1 93.94 12 GLU B CA 1
ATOM 854 C C . GLU B 1 12 ? 6.285 9.203 7.203 1 93.94 12 GLU B C 1
ATOM 856 O O . GLU B 1 12 ? 7.277 8.703 6.668 1 93.94 12 GLU B O 1
ATOM 861 N N . ASP B 1 13 ? 5.18 8.594 7.301 1 95.25 13 ASP B N 1
ATOM 862 C CA . ASP B 1 13 ? 5.031 7.219 6.836 1 95.25 13 ASP B CA 1
ATOM 863 C C . ASP B 1 13 ? 5.129 7.141 5.312 1 95.25 13 ASP B C 1
ATOM 865 O O . ASP B 1 13 ? 5.508 6.105 4.762 1 95.25 13 ASP B O 1
ATOM 869 N N . LEU B 1 14 ? 4.863 8.242 4.684 1 97.69 14 LEU B N 1
ATOM 870 C CA . LEU B 1 14 ? 4.789 8.273 3.229 1 97.69 14 LEU B CA 1
ATOM 871 C C . LEU B 1 14 ? 5.98 9.023 2.639 1 97.69 14 LEU B C 1
ATOM 873 O O . LEU B 1 14 ? 5.871 9.625 1.571 1 97.69 14 LEU B O 1
ATOM 877 N N . THR B 1 15 ? 7.031 9 3.371 1 97.94 15 THR B N 1
ATOM 878 C CA . THR B 1 15 ? 8.266 9.664 2.973 1 97.94 15 THR B CA 1
ATOM 879 C C . THR B 1 15 ? 9.266 8.656 2.416 1 97.94 15 THR B C 1
ATOM 881 O O . THR B 1 15 ? 9.469 7.582 2.994 1 97.94 15 THR B O 1
ATOM 884 N N . CYS B 1 16 ? 9.805 8.977 1.333 1 98.75 16 CYS B N 1
ATOM 885 C CA . CYS B 1 16 ? 10.82 8.148 0.69 1 98.75 16 CYS B CA 1
ATOM 886 C C . CYS B 1 16 ? 12.094 8.102 1.528 1 98.75 16 CYS B C 1
ATOM 888 O O . CYS B 1 16 ? 12.641 9.141 1.898 1 98.75 16 CYS B O 1
ATOM 890 N N . ALA B 1 17 ? 12.633 6.934 1.695 1 98.56 17 ALA B N 1
ATOM 891 C CA . ALA B 1 17 ? 13.812 6.75 2.543 1 98.56 17 ALA B CA 1
ATOM 892 C C . ALA B 1 17 ? 15.086 7.184 1.817 1 98.56 17 ALA B C 1
ATOM 894 O O . ALA B 1 17 ? 16.156 7.285 2.428 1 98.56 17 ALA B O 1
ATOM 895 N N . ILE B 1 18 ? 14.992 7.445 0.562 1 98.69 18 ILE B N 1
ATOM 896 C CA . ILE B 1 18 ? 16.172 7.809 -0.22 1 98.69 18 ILE B CA 1
ATOM 897 C C . ILE B 1 18 ? 16.281 9.328 -0.307 1 98.69 18 ILE B C 1
ATOM 899 O O . ILE B 1 18 ? 17.328 9.898 -0.001 1 98.69 18 ILE B O 1
ATOM 903 N N . CYS B 1 19 ? 15.234 9.992 -0.689 1 98.69 19 CYS B N 1
ATOM 904 C CA . CYS B 1 19 ? 15.312 11.438 -0.91 1 98.69 19 CYS B CA 1
ATOM 905 C C . CYS B 1 19 ? 14.727 12.203 0.271 1 98.69 19 CYS B C 1
ATOM 907 O O . CYS B 1 19 ? 14.859 13.422 0.354 1 98.69 19 CYS B O 1
ATOM 909 N N . PHE B 1 20 ? 13.914 11.578 1.089 1 98.12 20 PHE B N 1
ATOM 910 C CA . PHE B 1 20 ? 13.328 12.109 2.312 1 98.12 20 PHE B CA 1
ATOM 911 C C . PHE B 1 20 ? 12.211 13.094 1.991 1 98.12 20 PHE B C 1
ATOM 913 O O . PHE B 1 20 ? 11.945 14.016 2.771 1 98.12 20 PHE B O 1
ATOM 920 N N . GLU B 1 21 ? 11.602 12.938 0.853 1 98.19 21 GLU B N 1
ATOM 921 C CA . GLU B 1 21 ? 10.414 13.68 0.453 1 98.19 21 GLU B CA 1
ATOM 922 C C . GLU B 1 21 ? 9.195 12.758 0.35 1 98.19 21 GLU B C 1
ATOM 924 O O . GLU B 1 21 ? 9.344 11.531 0.329 1 98.19 21 GLU B O 1
ATOM 929 N N . LEU B 1 22 ? 8.047 13.453 0.348 1 98.12 22 LEU B N 1
ATOM 930 C CA . LEU B 1 22 ? 6.844 12.688 0.041 1 98.12 22 LEU B CA 1
ATOM 931 C C . LEU B 1 22 ? 7.004 11.938 -1.276 1 98.12 22 LEU B C 1
ATOM 933 O O . LEU B 1 22 ? 7.516 12.484 -2.254 1 98.12 22 LEU B O 1
ATOM 937 N N . PHE B 1 23 ? 6.508 10.734 -1.306 1 98.62 23 PHE B N 1
ATOM 938 C CA . PHE B 1 23 ? 6.68 9.883 -2.477 1 98.62 23 PHE B CA 1
ATOM 939 C C . PHE B 1 23 ? 6.258 10.617 -3.744 1 98.62 23 PHE B C 1
ATOM 941 O O . PHE B 1 23 ? 5.211 11.266 -3.773 1 98.62 23 PHE B O 1
ATOM 948 N N . ARG B 1 24 ? 7.07 10.461 -4.73 1 98.56 24 ARG B N 1
ATOM 949 C CA . ARG B 1 24 ? 6.684 10.805 -6.094 1 98.56 24 ARG B CA 1
ATOM 950 C C . ARG B 1 24 ? 6.652 9.57 -6.984 1 98.56 24 ARG B C 1
ATOM 952 O O . ARG B 1 24 ? 7.656 8.867 -7.113 1 98.56 24 ARG B O 1
ATOM 959 N N . GLU B 1 25 ? 5.516 9.352 -7.523 1 98.5 25 GLU B N 1
ATOM 960 C CA . GLU B 1 25 ? 5.332 8.133 -8.312 1 98.5 25 GLU B CA 1
ATOM 961 C C . GLU B 1 25 ? 5.812 6.906 -7.547 1 98.5 25 GLU B C 1
ATOM 963 O O . GLU B 1 25 ? 6.738 6.219 -7.984 1 98.5 25 GLU B O 1
ATOM 968 N N . PRO B 1 26 ? 5.168 6.582 -6.488 1 98.81 26 PRO B N 1
ATOM 969 C CA . PRO B 1 26 ? 5.676 5.523 -5.613 1 98.81 26 PRO B CA 1
ATOM 970 C C . PRO B 1 26 ? 5.625 4.145 -6.27 1 98.81 26 PRO B C 1
ATOM 972 O O . PRO B 1 26 ? 4.652 3.818 -6.957 1 98.81 26 PRO B O 1
ATOM 975 N N . VAL B 1 27 ? 6.727 3.359 -6.02 1 98.94 27 VAL B N 1
ATOM 976 C CA . VAL B 1 27 ? 6.801 1.97 -6.461 1 98.94 27 VAL B CA 1
ATOM 977 C C . VAL B 1 27 ? 7.172 1.073 -5.281 1 98.94 27 VAL B C 1
ATOM 979 O O . VAL B 1 27 ? 7.73 1.543 -4.289 1 98.94 27 VAL B O 1
ATOM 982 N N . MET B 1 28 ? 6.781 -0.176 -5.465 1 98.88 28 MET B N 1
ATOM 983 C CA . MET B 1 28 ? 6.949 -1.139 -4.379 1 98.88 28 MET B CA 1
ATOM 984 C C . MET B 1 28 ? 7.922 -2.244 -4.777 1 98.88 28 MET B C 1
ATOM 986 O O . MET B 1 28 ? 7.805 -2.816 -5.863 1 98.88 28 MET B O 1
ATOM 990 N N . LEU B 1 29 ? 8.844 -2.539 -3.877 1 98.5 29 LEU B N 1
ATOM 991 C CA . LEU B 1 29 ? 9.766 -3.648 -4.09 1 98.5 29 LEU B CA 1
ATOM 992 C C . LEU B 1 29 ? 9.172 -4.953 -3.574 1 98.5 29 LEU B C 1
ATOM 994 O O . LEU B 1 29 ? 8.094 -4.957 -2.977 1 98.5 29 LEU B O 1
ATOM 998 N N . GLY B 1 30 ? 9.891 -6.051 -3.807 1 97.06 30 GLY B N 1
ATOM 999 C CA . GLY B 1 30 ? 9.43 -7.367 -3.387 1 97.06 30 GLY B CA 1
ATOM 1000 C C . GLY B 1 30 ? 9.305 -7.504 -1.882 1 97.06 30 GLY B C 1
ATOM 1001 O O . GLY B 1 30 ? 8.555 -8.352 -1.39 1 97.06 30 GLY B O 1
ATOM 1002 N N . CYS B 1 31 ? 10.023 -6.719 -1.182 1 97.56 31 CYS B N 1
ATOM 1003 C CA . CYS B 1 31 ? 9.984 -6.73 0.277 1 97.56 31 CYS B CA 1
ATOM 1004 C C . CYS B 1 31 ? 8.844 -5.859 0.794 1 97.56 31 CYS B C 1
ATOM 1006 O O . CYS B 1 31 ? 8.711 -5.652 2.002 1 97.56 31 CYS B O 1
ATOM 1008 N N . MET B 1 32 ? 8.172 -5.219 -0.006 1 98.31 32 MET B N 1
ATOM 1009 C CA . MET B 1 32 ? 6.977 -4.426 0.262 1 98.31 32 MET B CA 1
ATOM 1010 C C . MET B 1 32 ? 7.348 -3.01 0.69 1 98.31 32 MET B C 1
ATOM 1012 O O . MET B 1 32 ? 6.469 -2.203 1.005 1 98.31 32 MET B O 1
ATOM 1016 N N . HIS B 1 33 ? 8.617 -2.664 0.574 1 98.44 33 HIS B N 1
ATOM 1017 C CA . HIS B 1 33 ? 9 -1.275 0.805 1 98.44 33 HIS B CA 1
ATOM 1018 C C . HIS B 1 33 ? 8.789 -0.429 -0.446 1 98.44 33 HIS B C 1
ATOM 1020 O O . HIS B 1 33 ? 8.938 -0.921 -1.566 1 98.44 33 HIS B O 1
ATOM 1026 N N . HIS B 1 34 ? 8.461 0.871 -0.184 1 98.81 34 HIS B N 1
ATOM 1027 C CA . HIS B 1 34 ? 8.148 1.804 -1.26 1 98.81 34 HIS B CA 1
ATOM 1028 C C . HIS B 1 34 ? 9.211 2.891 -1.377 1 98.81 34 HIS B C 1
ATOM 1030 O O . HIS B 1 34 ? 9.781 3.32 -0.371 1 98.81 34 HIS B O 1
ATOM 1036 N N . PHE B 1 35 ? 9.406 3.348 -2.586 1 98.88 35 PHE B N 1
ATOM 1037 C CA . PHE B 1 35 ? 10.281 4.465 -2.922 1 98.88 35 PHE B CA 1
ATOM 1038 C C . PHE B 1 35 ? 9.734 5.242 -4.113 1 98.88 35 PHE B C 1
ATOM 1040 O O . PHE B 1 35 ? 8.859 4.754 -4.836 1 98.88 35 PHE B O 1
ATOM 1047 N N . CYS B 1 36 ? 10.25 6.438 -4.238 1 98.88 36 CYS B N 1
ATOM 1048 C CA . CYS B 1 36 ? 10.008 7.078 -5.523 1 98.88 36 CYS B CA 1
ATOM 1049 C C . CYS B 1 36 ? 10.57 6.238 -6.668 1 98.88 36 CYS B C 1
ATOM 1051 O O . CYS B 1 36 ? 11.633 5.633 -6.535 1 98.88 36 CYS B O 1
ATOM 1053 N N . ARG B 1 37 ? 9.883 6.273 -7.738 1 98.88 37 ARG B N 1
ATOM 1054 C CA . ARG B 1 37 ? 10.375 5.535 -8.898 1 98.88 37 ARG B CA 1
ATOM 1055 C C . ARG B 1 37 ? 11.773 5.98 -9.281 1 98.88 37 ARG B C 1
ATOM 1057 O O . ARG B 1 37 ? 12.68 5.156 -9.414 1 98.88 37 ARG B O 1
ATOM 1064 N N . ARG B 1 38 ? 11.938 7.223 -9.375 1 98.81 38 ARG B N 1
ATOM 1065 C CA . ARG B 1 38 ? 13.227 7.75 -9.812 1 98.81 38 ARG B CA 1
ATOM 1066 C C . ARG B 1 38 ? 14.32 7.449 -8.781 1 98.81 38 ARG B C 1
ATOM 1068 O O . ARG B 1 38 ? 15.461 7.18 -9.148 1 98.81 38 ARG B O 1
ATOM 1075 N N . CYS B 1 39 ? 13.961 7.527 -7.562 1 98.88 39 CYS B N 1
ATOM 1076 C CA . CYS B 1 39 ? 14.938 7.301 -6.5 1 98.88 39 CYS B CA 1
ATOM 1077 C C . CYS B 1 39 ? 15.469 5.871 -6.543 1 98.88 39 CYS B C 1
ATOM 1079 O O . CYS B 1 39 ? 16.672 5.652 -6.496 1 98.88 39 CYS B O 1
ATOM 1081 N N . ILE B 1 40 ? 14.633 4.91 -6.668 1 98.81 40 ILE B N 1
ATOM 1082 C CA . ILE B 1 40 ? 15.07 3.518 -6.625 1 98.81 40 ILE B CA 1
ATOM 1083 C C . ILE B 1 40 ? 15.82 3.172 -7.91 1 98.81 40 ILE B C 1
ATOM 1085 O O . ILE B 1 40 ? 16.781 2.404 -7.883 1 98.81 40 ILE B O 1
ATOM 1089 N N . GLU B 1 41 ? 15.336 3.668 -8.969 1 98.69 41 GLU B N 1
ATOM 1090 C CA . GLU B 1 41 ? 16.047 3.453 -10.227 1 98.69 41 GLU B CA 1
ATOM 1091 C C . GLU B 1 41 ? 17.469 3.998 -10.148 1 98.69 41 GLU B C 1
ATOM 1093 O O . GLU B 1 41 ? 18.422 3.328 -10.562 1 98.69 41 GLU B O 1
ATOM 1098 N N . ALA B 1 42 ? 17.625 5.195 -9.641 1 98.56 42 ALA B N 1
ATOM 1099 C CA . ALA B 1 42 ? 18.938 5.812 -9.484 1 98.56 42 ALA B CA 1
ATOM 1100 C C . ALA B 1 42 ? 19.812 5.02 -8.516 1 98.56 42 ALA B C 1
ATOM 1102 O O . ALA B 1 42 ? 20.984 4.785 -8.781 1 98.56 42 ALA B O 1
ATOM 1103 N N . TYR B 1 43 ? 19.25 4.66 -7.414 1 98.5 43 TYR B N 1
ATOM 1104 C CA . TYR B 1 43 ? 19.969 3.887 -6.41 1 98.5 43 TYR B CA 1
ATOM 1105 C C . TYR B 1 43 ? 20.531 2.598 -7.004 1 98.5 43 TYR B C 1
ATOM 1107 O O . TYR B 1 43 ? 21.719 2.299 -6.855 1 98.5 43 TYR B O 1
ATOM 1115 N N . TRP B 1 44 ? 19.719 1.858 -7.699 1 98.12 44 TRP B N 1
ATOM 1116 C CA . TRP B 1 44 ? 20.125 0.566 -8.242 1 98.12 44 TRP B CA 1
ATOM 1117 C C . TRP B 1 44 ? 21.125 0.743 -9.375 1 98.12 44 TRP B C 1
ATOM 1119 O O . TRP B 1 44 ? 21.969 -0.136 -9.609 1 98.12 44 TRP B O 1
ATOM 1129 N N . ARG B 1 45 ? 21.016 1.806 -10.133 1 97.19 4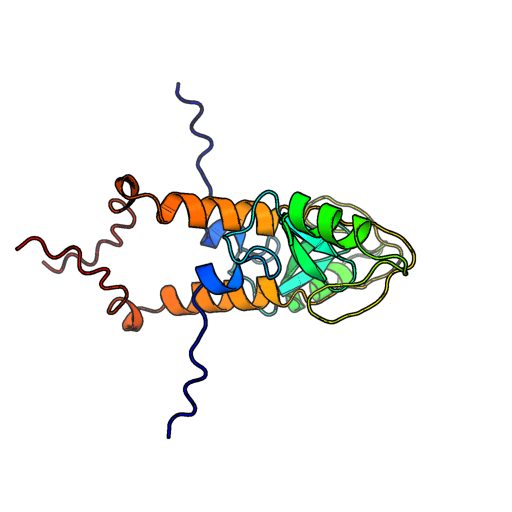5 ARG B N 1
ATOM 1130 C CA . ARG B 1 45 ? 21.984 2.094 -11.18 1 97.19 45 ARG B CA 1
ATOM 1131 C C . ARG B 1 45 ? 23.375 2.34 -10.594 1 97.19 45 ARG B C 1
ATOM 1133 O O . ARG B 1 45 ? 24.391 2.059 -11.234 1 97.19 45 ARG B O 1
ATOM 1140 N N . SER B 1 46 ? 23.406 2.775 -9.359 1 96.31 46 SER B N 1
ATOM 1141 C CA . SER B 1 46 ? 24.672 3.184 -8.734 1 96.31 46 SER B CA 1
ATOM 1142 C C . SER B 1 46 ? 25.344 2.008 -8.039 1 96.31 46 SER B C 1
ATOM 1144 O O . SER B 1 46 ? 26.5 2.107 -7.629 1 96.31 46 SER B O 1
ATOM 1146 N N . VAL B 1 47 ? 24.734 0.938 -7.898 1 92.5 47 VAL B N 1
ATOM 1147 C CA . VAL B 1 47 ? 25.281 -0.198 -7.16 1 92.5 47 VAL B CA 1
ATOM 1148 C C . VAL B 1 47 ? 25.766 -1.269 -8.141 1 92.5 47 VAL B C 1
ATOM 1150 O O . VAL B 1 47 ? 25.109 -1.532 -9.148 1 92.5 47 VAL B O 1
ATOM 1153 N N . ARG B 1 48 ? 26.969 -1.946 -7.945 1 89.62 48 ARG B N 1
ATOM 1154 C CA . ARG B 1 48 ? 27.531 -2.973 -8.82 1 89.62 48 ARG B CA 1
ATOM 1155 C C . ARG B 1 48 ? 27.016 -4.359 -8.43 1 89.62 48 ARG B C 1
ATOM 1157 O O . ARG B 1 48 ? 27.094 -5.293 -9.234 1 89.62 48 ARG B O 1
ATOM 1164 N N . GLY B 1 49 ? 26.234 -4.496 -7.504 1 90.75 49 GLY B N 1
ATOM 1165 C CA . GLY B 1 49 ? 25.734 -5.762 -6.992 1 90.75 49 GLY B CA 1
ATOM 1166 C C . GLY B 1 49 ? 24.266 -5.988 -7.281 1 90.75 49 GLY B C 1
ATOM 1167 O O . GLY B 1 49 ? 23.688 -5.293 -8.109 1 90.75 49 GLY B O 1
ATOM 1168 N N . PRO B 1 50 ? 23.797 -7.09 -6.801 1 95.25 50 PRO B N 1
ATOM 1169 C CA . PRO B 1 50 ? 22.375 -7.363 -6.988 1 95.25 50 PRO B CA 1
ATOM 1170 C C . PRO B 1 50 ? 21.484 -6.23 -6.48 1 95.25 50 PRO B C 1
ATOM 1172 O O . PRO B 1 50 ? 21.891 -5.484 -5.582 1 95.25 50 PRO B O 1
ATOM 1175 N N . ALA B 1 51 ? 20.359 -6.184 -7.109 1 97.06 51 ALA B N 1
ATOM 1176 C CA . ALA B 1 51 ? 19.375 -5.246 -6.598 1 97.06 51 ALA B CA 1
ATOM 1177 C C . ALA B 1 51 ? 19.016 -5.562 -5.145 1 97.06 51 ALA B C 1
ATOM 1179 O O . ALA B 1 51 ? 18.844 -6.727 -4.781 1 97.06 51 ALA B O 1
ATOM 1180 N N . SER B 1 52 ? 18.938 -4.473 -4.336 1 98.06 52 SER B N 1
ATOM 1181 C CA . SER B 1 52 ? 18.562 -4.637 -2.938 1 98.06 52 SER B CA 1
ATOM 1182 C C . SER B 1 52 ? 17.688 -3.475 -2.461 1 98.06 52 SER B C 1
ATOM 1184 O O . SER B 1 52 ? 17.656 -2.416 -3.092 1 98.06 52 SER B O 1
ATOM 1186 N N . CYS B 1 53 ? 17.031 -3.736 -1.443 1 98.5 53 CYS B N 1
ATOM 1187 C CA . CYS B 1 53 ? 16.219 -2.686 -0.848 1 98.5 53 CYS B CA 1
ATOM 1188 C C . CYS B 1 53 ? 17.062 -1.744 -0.004 1 98.5 53 CYS B C 1
ATOM 1190 O O . CYS B 1 53 ? 17.766 -2.184 0.915 1 98.5 53 CYS B O 1
ATOM 1192 N N . PRO B 1 54 ? 16.938 -0.475 -0.192 1 98.31 54 PRO B N 1
ATOM 1193 C CA . PRO B 1 54 ? 17.719 0.499 0.587 1 98.31 54 PRO B CA 1
ATOM 1194 C C . PRO B 1 54 ? 17.312 0.517 2.062 1 98.31 54 PRO B C 1
ATOM 1196 O O . PRO B 1 54 ? 18.094 0.964 2.908 1 98.31 54 PRO B O 1
ATOM 1199 N N . GLN B 1 55 ? 16.188 0.022 2.354 1 98 55 GLN B N 1
ATOM 1200 C CA . GLN B 1 55 ? 15.688 0.118 3.717 1 98 55 GLN B CA 1
ATOM 1201 C C . GLN B 1 55 ? 15.977 -1.155 4.504 1 98 55 GLN B C 1
ATOM 1203 O O . GLN B 1 55 ? 16.562 -1.102 5.586 1 98 55 GLN B O 1
ATOM 1208 N N . CYS B 1 56 ? 15.695 -2.348 4.027 1 98 56 CYS B N 1
ATOM 1209 C CA . CYS B 1 56 ? 15.836 -3.574 4.801 1 98 56 CYS B CA 1
ATOM 1210 C C . CYS B 1 56 ? 17 -4.414 4.281 1 98 56 CYS B C 1
ATOM 1212 O O . CYS B 1 56 ? 17.359 -5.43 4.883 1 98 56 CYS B O 1
ATOM 1214 N N . ARG B 1 57 ? 17.453 -4.176 3.092 1 97.62 57 ARG B N 1
ATOM 1215 C CA . ARG B 1 57 ? 18.641 -4.742 2.477 1 97.62 57 ARG B CA 1
ATOM 1216 C C . ARG B 1 57 ? 18.344 -6.105 1.854 1 97.62 57 ARG B C 1
ATOM 1218 O O . ARG B 1 57 ? 19.266 -6.824 1.46 1 97.62 57 ARG B O 1
ATOM 1225 N N . GLN B 1 58 ? 17.141 -6.445 1.838 1 98.12 58 GLN B N 1
ATOM 1226 C CA . GLN B 1 58 ? 16.812 -7.672 1.124 1 98.12 58 GLN B CA 1
ATOM 1227 C C . GLN B 1 58 ? 17.266 -7.598 -0.334 1 98.12 58 GLN B C 1
ATOM 1229 O O . GLN B 1 58 ? 17.078 -6.574 -0.994 1 98.12 58 GLN B O 1
ATOM 1234 N N . GLU B 1 59 ? 17.781 -8.719 -0.873 1 98.12 59 GLU B N 1
ATOM 1235 C CA . GLU B 1 59 ? 18.234 -8.797 -2.26 1 98.12 59 GLU B CA 1
ATOM 1236 C C . GLU B 1 59 ? 17.156 -9.398 -3.156 1 98.12 59 GLU B C 1
ATOM 1238 O O . GLU B 1 59 ? 16.328 -10.188 -2.699 1 98.12 59 GLU B O 1
ATOM 1243 N N . PHE B 1 60 ? 17.219 -9.016 -4.395 1 97.62 60 PHE B N 1
ATOM 1244 C CA . PHE B 1 60 ? 16.266 -9.492 -5.391 1 97.62 60 PHE B CA 1
ATOM 1245 C C . PHE B 1 60 ? 16.984 -10.016 -6.625 1 97.62 60 PHE B C 1
ATOM 1247 O O . PHE B 1 60 ? 18.062 -9.547 -6.965 1 97.62 60 PHE B O 1
ATOM 1254 N N . PRO B 1 61 ? 16.359 -11.008 -7.25 1 95.44 61 PRO B N 1
ATOM 1255 C CA . PRO B 1 61 ? 17 -11.594 -8.43 1 95.44 61 PRO B CA 1
ATOM 1256 C C . PRO B 1 61 ? 17.078 -10.609 -9.602 1 95.44 61 PRO B C 1
ATOM 1258 O O . PRO B 1 61 ? 17.938 -10.75 -10.469 1 95.44 61 PRO B O 1
ATOM 1261 N N . ASN B 1 62 ? 16.172 -9.68 -9.758 1 95.38 62 ASN B N 1
ATOM 1262 C CA . ASN B 1 62 ? 16.156 -8.68 -10.82 1 95.38 62 ASN B CA 1
ATOM 1263 C C . ASN B 1 62 ? 15.742 -7.309 -10.289 1 95.38 62 ASN B C 1
ATOM 1265 O O . ASN B 1 62 ? 15.273 -7.191 -9.148 1 95.38 62 ASN B O 1
ATOM 1269 N N . ARG B 1 63 ? 15.984 -6.355 -11.164 1 96.06 63 ARG B N 1
ATOM 1270 C CA . ARG B 1 63 ? 15.602 -4.984 -10.852 1 96.06 63 ARG B CA 1
ATOM 1271 C C . ARG B 1 63 ? 14.164 -4.711 -11.266 1 96.06 63 ARG B C 1
ATOM 1273 O O . ARG B 1 63 ? 13.914 -4.102 -12.312 1 96.06 63 ARG B O 1
ATOM 1280 N N . SER B 1 64 ? 13.242 -5.188 -10.453 1 97.38 64 SER B N 1
ATOM 1281 C CA . SER B 1 64 ? 11.82 -5.02 -10.773 1 97.38 64 SER B CA 1
ATOM 1282 C C . SER B 1 64 ? 11.062 -4.41 -9.594 1 97.38 64 SER B C 1
ATOM 1284 O O . SER B 1 64 ? 11.492 -4.527 -8.445 1 97.38 64 SER B O 1
ATOM 1286 N N . PHE B 1 65 ? 10.117 -3.703 -9.945 1 98.38 65 PHE B N 1
ATOM 1287 C CA . PHE B 1 65 ? 9.18 -3.131 -8.984 1 98.38 65 PHE B CA 1
ATOM 1288 C C . PHE B 1 65 ? 7.777 -3.047 -9.57 1 98.38 65 PHE B C 1
ATOM 1290 O O . PHE B 1 65 ? 7.594 -3.234 -10.773 1 98.38 65 PHE B O 1
ATOM 1297 N N . GLN B 1 66 ? 6.781 -2.801 -8.648 1 97.94 66 GLN B N 1
ATOM 1298 C CA . GLN B 1 66 ? 5.391 -2.672 -9.062 1 97.94 66 GLN B CA 1
ATOM 1299 C C . GLN B 1 66 ? 4.777 -1.376 -8.539 1 97.94 66 GLN B C 1
ATOM 1301 O O . GLN B 1 66 ? 5.223 -0.837 -7.523 1 97.94 66 GLN B O 1
ATOM 1306 N N . THR B 1 67 ? 3.826 -0.938 -9.289 1 97.94 67 THR B N 1
ATOM 1307 C CA . THR B 1 67 ? 3.045 0.199 -8.812 1 97.94 67 THR B CA 1
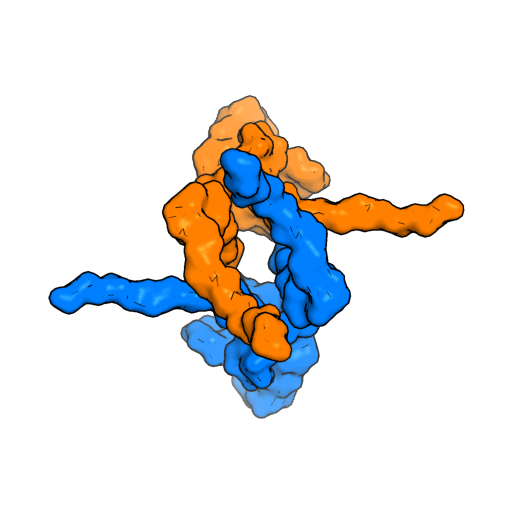ATOM 1308 C C . THR B 1 67 ? 1.869 -0.271 -7.965 1 97.94 67 THR B C 1
ATOM 1310 O O . THR B 1 67 ? 1.05 -1.073 -8.414 1 97.94 67 THR B O 1
ATOM 1313 N N . ASN B 1 68 ? 1.865 0.177 -6.746 1 97.75 68 ASN B N 1
ATOM 1314 C CA . ASN B 1 68 ? 0.702 0.012 -5.879 1 97.75 68 ASN B CA 1
ATOM 1315 C C . ASN B 1 68 ? -0.229 1.219 -5.957 1 97.75 68 ASN B C 1
ATOM 1317 O O . ASN B 1 68 ? 0.059 2.268 -5.375 1 97.75 68 ASN B O 1
ATOM 1321 N N . TYR B 1 69 ? -1.311 1.043 -6.512 1 97.25 69 TYR B N 1
ATOM 1322 C CA . TYR B 1 69 ? -2.15 2.191 -6.832 1 97.25 69 TYR B CA 1
ATOM 1323 C C . TYR B 1 69 ? -2.857 2.717 -5.59 1 97.25 69 TYR B C 1
ATOM 1325 O O . TYR B 1 69 ? -3.197 3.898 -5.512 1 97.25 69 TY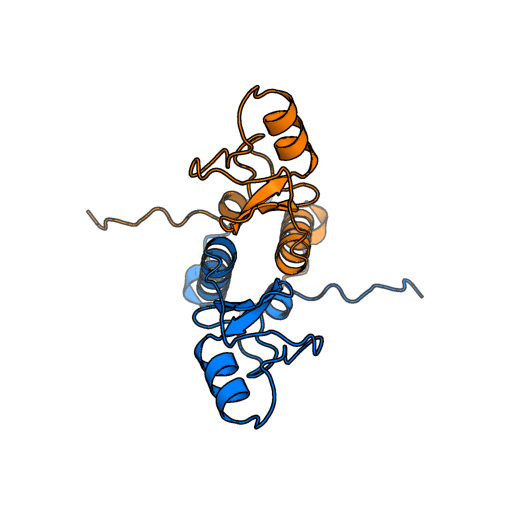R B O 1
ATOM 1333 N N . LEU B 1 70 ? -3.07 1.866 -4.621 1 97.81 70 LEU B N 1
ATOM 1334 C CA . LEU B 1 70 ? -3.629 2.348 -3.363 1 97.81 70 LEU B CA 1
ATOM 1335 C C . LEU B 1 70 ? -2.703 3.369 -2.713 1 97.81 70 LEU B C 1
ATOM 1337 O O . LEU B 1 70 ? -3.139 4.461 -2.344 1 97.81 70 LEU B O 1
ATOM 1341 N N . VAL B 1 71 ? -1.407 3.031 -2.646 1 98.25 71 VAL B N 1
ATOM 1342 C CA . VAL B 1 71 ? -0.424 3.912 -2.023 1 98.25 71 VAL B CA 1
ATOM 1343 C C . VAL B 1 71 ? -0.27 5.184 -2.854 1 98.25 71 VAL B C 1
ATOM 1345 O O . VAL B 1 71 ? -0.183 6.285 -2.305 1 98.25 71 VAL B O 1
ATOM 1348 N N . ALA B 1 72 ? -0.272 5.043 -4.125 1 97.94 72 ALA B N 1
ATOM 1349 C CA . ALA B 1 72 ? -0.18 6.211 -5 1 97.94 72 ALA B CA 1
ATOM 1350 C C . ALA B 1 72 ? -1.334 7.176 -4.75 1 97.94 72 ALA B C 1
ATOM 1352 O O . ALA B 1 72 ? -1.13 8.391 -4.672 1 97.94 72 ALA B O 1
ATOM 1353 N N . GLY B 1 73 ? -2.535 6.633 -4.602 1 96 73 GLY B N 1
ATOM 1354 C CA . GLY B 1 73 ? -3.699 7.457 -4.32 1 96 73 GLY B CA 1
ATOM 1355 C C . GLY B 1 73 ? -3.625 8.156 -2.977 1 96 73 GLY B C 1
ATOM 1356 O O . GLY B 1 73 ? -3.955 9.336 -2.867 1 96 73 GLY B O 1
ATOM 1357 N N . VAL B 1 74 ? -3.209 7.465 -2.033 1 96.44 74 VAL B N 1
ATOM 1358 C CA . VAL B 1 74 ? -3.096 8.008 -0.684 1 96.44 74 VAL B CA 1
ATOM 1359 C C . VAL B 1 74 ? -2.107 9.172 -0.676 1 96.44 74 VAL B C 1
ATOM 1361 O O . VAL B 1 74 ? -2.387 10.227 -0.1 1 96.44 74 VAL B O 1
ATOM 1364 N N . VAL B 1 75 ? -1.018 8.984 -1.286 1 97.06 75 VAL B N 1
ATOM 1365 C CA . VAL B 1 75 ? 0.023 10.008 -1.327 1 97.06 75 VAL B CA 1
ATOM 1366 C C . VAL B 1 75 ? -0.526 11.281 -1.975 1 97.06 75 VAL B C 1
ATOM 1368 O O . VAL B 1 75 ? -0.268 12.383 -1.5 1 97.06 75 VAL B O 1
ATOM 1371 N N . GLU B 1 76 ? -1.254 11.133 -2.973 1 94.81 76 GLU B N 1
ATOM 1372 C CA . GLU B 1 76 ? -1.812 12.289 -3.666 1 94.81 76 GLU B CA 1
ATOM 1373 C C . GLU B 1 76 ? -2.783 13.047 -2.77 1 94.81 76 GLU B C 1
ATOM 1375 O O . GLU B 1 76 ? -2.814 14.281 -2.789 1 94.81 76 GLU B O 1
ATOM 1380 N N . LYS B 1 77 ? -3.512 12.406 -2.08 1 92.25 77 LYS B N 1
ATOM 1381 C CA . LYS B 1 77 ? -4.461 13.055 -1.177 1 92.25 77 LYS B CA 1
ATOM 1382 C C . LYS B 1 77 ? -3.734 13.773 -0.045 1 92.25 77 LYS B C 1
ATOM 1384 O O . LYS B 1 77 ? -4.145 14.867 0.364 1 92.25 77 LYS B O 1
ATOM 1389 N N . VAL B 1 78 ? -2.723 13.164 0.417 1 91.81 78 VAL B N 1
ATOM 1390 C CA . VAL B 1 78 ? -1.911 13.805 1.446 1 91.81 78 VAL B CA 1
ATOM 1391 C C . VAL B 1 78 ? -1.229 15.047 0.871 1 91.81 78 VAL B C 1
ATOM 1393 O O . VAL B 1 78 ? -1.133 16.078 1.54 1 91.81 78 VAL B O 1
ATOM 1396 N N . ARG B 1 79 ? -0.773 14.914 -0.268 1 92.31 79 ARG B N 1
ATOM 1397 C CA . ARG B 1 79 ? -0.139 16.047 -0.952 1 92.31 79 ARG B CA 1
ATOM 1398 C C . ARG B 1 79 ? -1.119 17.188 -1.133 1 92.31 79 ARG B C 1
ATOM 1400 O O . ARG B 1 79 ? -0.758 18.359 -0.942 1 92.31 79 ARG B O 1
ATOM 1407 N N . ALA B 1 80 ? -2.361 16.906 -1.521 1 83.88 80 ALA B N 1
ATOM 1408 C CA . ALA B 1 80 ? -3.391 17.906 -1.772 1 83.88 80 ALA B CA 1
ATOM 1409 C C . ALA B 1 80 ? -3.818 18.594 -0.477 1 83.88 80 ALA B C 1
ATOM 1411 O O . ALA B 1 80 ? -4.176 19.781 -0.477 1 83.88 80 ALA B O 1
ATOM 1412 N N . GLY B 1 81 ? -4.004 17.844 0.591 1 70.75 81 GLY B N 1
ATOM 1413 C CA . GLY B 1 81 ? -4.363 18.422 1.876 1 70.75 81 GLY B CA 1
ATOM 1414 C C . GLY B 1 81 ? -3.283 19.312 2.449 1 70.75 81 GLY B C 1
ATOM 1415 O O . GLY B 1 81 ? -3.549 20.125 3.342 1 70.75 81 GLY B O 1
ATOM 1416 N N . SER B 1 82 ? -2.078 19.078 2.074 1 55.88 82 SER B N 1
ATOM 1417 C CA . SER B 1 82 ? -0.963 19.875 2.574 1 55.88 82 SER B CA 1
ATOM 1418 C C . SER B 1 82 ? -0.825 21.188 1.799 1 55.88 82 SER B C 1
ATOM 1420 O O . SER B 1 82 ? 0.009 22.031 2.137 1 55.88 82 SER B O 1
ATOM 1422 N N . THR B 1 83 ? -1.595 21.391 0.663 1 50.38 83 THR B N 1
ATOM 1423 C CA . THR B 1 83 ? -1.555 22.672 -0.019 1 50.38 83 THR B CA 1
ATOM 1424 C C . THR B 1 83 ? -2.41 23.703 0.716 1 50.38 83 THR B C 1
ATOM 1426 O O . THR B 1 83 ? -3.4 23.359 1.357 1 50.38 83 THR B O 1
ATOM 1429 N N . PRO B 1 84 ? -2.061 24.969 1.037 1 42.22 84 PRO B N 1
ATOM 1430 C CA . PRO B 1 84 ? -2.75 26.062 1.73 1 42.22 84 PRO B CA 1
ATOM 1431 C C . PRO B 1 84 ? -4.188 26.234 1.256 1 42.22 84 PRO B C 1
ATOM 1433 O O . PRO B 1 84 ? -5.051 26.656 2.033 1 42.22 84 PRO B O 1
ATOM 1436 N N . ALA B 1 85 ? -4.633 26.125 0.038 1 39.5 85 ALA B N 1
ATOM 1437 C CA . ALA B 1 85 ? -6.008 26.453 -0.344 1 39.5 85 ALA B CA 1
ATOM 1438 C C . ALA B 1 85 ? -6.996 25.5 0.33 1 39.5 85 ALA B C 1
ATOM 1440 O O . ALA B 1 85 ? -8.117 25.906 0.665 1 39.5 85 ALA B O 1
ATOM 1441 N N . SER B 1 86 ? -6.793 24.328 0.293 1 38.59 86 SER B N 1
ATOM 1442 C CA . SER B 1 86 ? -7.781 23.375 0.792 1 38.59 86 SER B CA 1
ATOM 1443 C C . SER B 1 86 ? -7.785 23.328 2.316 1 38.59 86 SER B C 1
ATOM 1445 O O . SER B 1 86 ? -8.055 22.297 2.914 1 38.59 86 SER B O 1
ATOM 1447 N N . ILE B 1 87 ? -7.215 24.25 2.971 1 35.31 87 ILE B N 1
ATOM 1448 C CA . ILE B 1 87 ? -7.43 24.344 4.41 1 35.31 87 ILE B CA 1
ATOM 1449 C C . ILE B 1 87 ? -8.922 24.406 4.707 1 35.31 87 ILE B C 1
ATOM 1451 O O . ILE B 1 87 ? -9.344 24.281 5.863 1 35.31 87 ILE B O 1
ATOM 1455 N N . ARG B 1 88 ? -9.703 24.797 3.742 1 32.78 88 ARG B N 1
ATOM 1456 C CA . ARG B 1 88 ? -11.07 25.156 4.113 1 32.78 88 ARG B CA 1
ATOM 1457 C C . ARG B 1 88 ? -11.844 23.938 4.605 1 32.78 88 ARG B C 1
ATOM 1459 O O . ARG B 1 88 ? -12.492 24 5.656 1 32.78 88 ARG B O 1
ATOM 1466 N N . HIS B 1 89 ? -12.367 23.203 3.582 1 32.25 89 HIS B N 1
ATOM 1467 C CA . HIS B 1 89 ? -13.68 22.594 3.73 1 32.25 89 HIS B CA 1
ATOM 1468 C C . HIS B 1 89 ? -13.602 21.344 4.609 1 32.25 89 HIS B C 1
ATOM 1470 O O . HIS B 1 89 ? -14.578 20.594 4.715 1 32.25 89 HIS B O 1
ATOM 1476 N N . LEU B 1 90 ? -12.508 20.922 5.008 1 31.83 90 LEU B N 1
ATOM 1477 C CA . LEU B 1 90 ? -12.852 19.844 5.941 1 31.83 90 LEU B CA 1
ATOM 1478 C C . LEU B 1 90 ? -13.469 20.422 7.215 1 31.83 90 LEU B C 1
ATOM 1480 O O . LEU B 1 90 ? -12.758 20.844 8.125 1 31.83 90 LEU B O 1
ATOM 1484 N N . GLU B 1 91 ? -14.438 21.312 7.055 1 28.59 91 GLU B N 1
ATOM 1485 C CA . GLU B 1 91 ? -15.398 21.75 8.062 1 28.59 91 GLU B CA 1
ATOM 1486 C C . GLU B 1 91 ? -16.141 20.562 8.656 1 28.59 91 GLU B C 1
ATOM 1488 O O . GLU B 1 91 ? -16.922 19.891 7.961 1 28.59 91 GLU B O 1
ATOM 1493 N N . VAL B 1 92 ? -15.617 19.578 9.234 1 33.53 92 VAL B N 1
ATOM 1494 C CA . VAL B 1 92 ? -16.547 18.859 10.102 1 33.53 92 VAL B CA 1
ATOM 1495 C C . VAL B 1 92 ? -17.219 19.844 11.062 1 33.53 92 VAL B C 1
ATOM 1497 O O . VAL B 1 92 ? -16.547 20.625 11.719 1 33.53 92 VAL B O 1
ATOM 1500 N N . SER B 1 93 ? -18.5 20.266 10.75 1 28.28 93 SER B N 1
ATOM 1501 C CA . SER B 1 93 ? -19.578 20.984 11.414 1 28.28 93 SER B CA 1
ATOM 1502 C C . SER B 1 93 ? -19.594 20.688 12.914 1 28.28 93 SER B C 1
ATOM 1504 O O . SER B 1 93 ? -20.672 20.484 13.5 1 28.28 93 SER B O 1
ATOM 1506 N N . PHE B 1 94 ? -18.594 20.578 13.633 1 25.89 94 PHE B N 1
ATOM 1507 C CA . PHE B 1 94 ? -18.875 20.609 15.062 1 25.89 94 PHE B CA 1
ATOM 1508 C C . PHE B 1 94 ? -19.172 22.047 15.523 1 25.89 94 PHE B C 1
ATOM 1510 O O . PHE B 1 94 ? -18.453 22.594 16.359 1 25.89 94 PHE B O 1
ATOM 1517 N N . CYS B 1 95 ? -19.859 22.984 14.625 1 28.64 95 CYS B N 1
ATOM 1518 C CA . CYS B 1 95 ? -20.031 24.281 15.258 1 28.64 95 CYS B CA 1
ATOM 1519 C C . CYS B 1 95 ? -20.984 24.188 16.453 1 28.64 95 CYS B C 1
ATOM 1521 O O . CYS B 1 95 ? -22.094 23.688 16.312 1 28.64 95 CYS B O 1
ATOM 1523 N N . TYR B 1 96 ? -20.5 23.969 17.641 1 22 96 TYR B N 1
ATOM 1524 C CA . TYR B 1 96 ? -21.344 24.328 18.781 1 22 96 TYR B CA 1
ATOM 1525 C C . TYR B 1 96 ? -22.016 25.688 18.562 1 22 96 TYR B C 1
ATOM 1527 O O . TYR B 1 96 ? -21.344 26.656 18.188 1 22 96 TYR B O 1
ATOM 1535 N N . SER B 1 97 ? -23.281 25.625 18.031 1 21.34 97 SER B N 1
ATOM 1536 C CA . SER B 1 97 ? -24.156 26.594 18.672 1 21.34 97 SER B CA 1
ATOM 1537 C C . SER B 1 97 ? -24.281 26.328 20.172 1 21.34 97 SER B C 1
ATOM 1539 O O . SER B 1 97 ? -24.25 25.172 20.594 1 21.34 97 SER B O 1
#

InterPro domains:
  IPR001841 Zinc finger, RING-type [PS50089] (16-57)
  IPR001841 Zinc finger, RING-type [SM00184] (16-56)
  IPR013083 Zinc finger, RING/FYVE/PHD-type [G3DSA:3.30.40.10] (2-91)
  IPR017907 Zinc finger, RING-type, conserved site [PS00518] (31-40)
  IPR027370 Zinc finger, RING-type, eukaryotic [PF13445] (16-54)
  IPR051051 E3 ubiquitin-protein ligase TRIM/RNF [PTHR25465] (8-85)

Foldseek 3Di:
DPVPVVPDDPQQVQAAPQPRHREDQWWADPVGDIHHPVRQVVVQVPDPDARADPPPGHGDPDDDIGGDVVSVVVSVVVVVCPDVPPVPPVPPPPPDD/DPVPVVPDDPQQVQAAPQPRHREDQWWADPVGDIHHPVRQVVVQVPDPDARADPPPGHGDPDDDIGGDVVSVVVSVVVVVCPDVPPPPPVPPPPPDD

Nearest PDB structures (foldseek):
  5fer-assembly1_A  TM=9.395E-01  e=6.275E-08  Homo sapiens
  5eya-assembly1_F  TM=9.302E-01  e=1.329E-07  Homo sapiens
  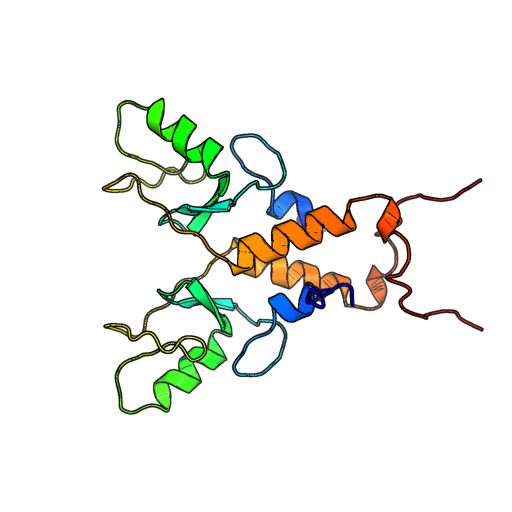5eya-assembly1_G  TM=9.369E-01  e=2.001E-07  Homo sapiens
  6yxe-assembly2_B-2  TM=9.240E-01  e=7.312E-07  Homo sapiens
  6yxe-assembly1_A-3  TM=8.983E-01  e=1.262E-06  Homo sapiens

Radius of gyration: 19.21 Å; Cα contacts (8 Å, |Δi|>4): 206; chains: 2; bounding box: 52×61×48 Å

Solvent-accessible surface area (backbone atoms only — not comparable to full-atom values): 12079 Å² total; per-residue (Å²): 126,81,81,62,70,77,72,74,51,70,66,62,71,46,36,14,85,82,83,69,39,67,50,49,70,41,28,28,38,93,85,59,50,61,31,22,44,68,54,51,54,52,54,51,71,71,45,94,60,74,33,56,40,92,84,82,57,54,71,41,98,56,92,64,70,43,76,39,63,67,61,44,51,50,48,50,51,53,55,53,56,69,39,79,78,54,64,56,73,79,58,77,82,70,72,78,123,127,82,82,63,70,78,74,74,51,70,64,62,71,46,36,13,85,81,81,69,39,67,52,49,70,41,26,28,38,93,85,60,51,61,32,21,44,66,55,52,54,52,52,51,69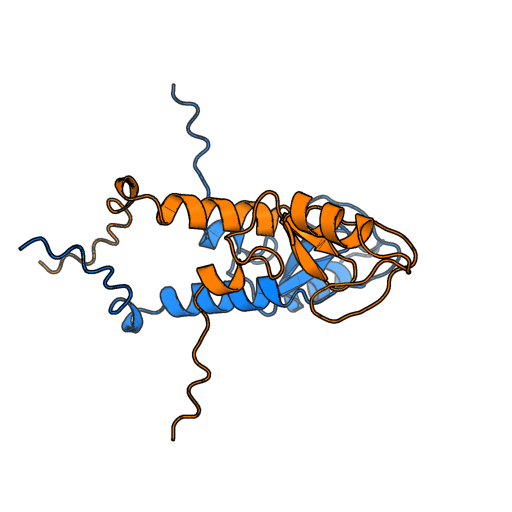,71,46,95,60,73,34,58,39,93,83,83,57,53,73,40,97,56,90,66,70,42,77,41,64,66,60,43,51,50,48,50,52,54,55,53,59,68,39,78,79,59,66,57,72,82,60,76,77,73,68,78,124